Protein AF-A0A942P4Q5-F1 (afdb_monomer)

pLDDT: mean 82.47, std 17.46, range [32.41, 96.31]

Secondary structure (DSSP, 8-state):
-----HHHHB--TTS-S--BSS---TTHHHHHHHHHHTT---S---SHHHHHHHHHH-TTTS--S-BTTBSPPTTSS-TTGGGGS-HHHHHHHHHHHHTSTT-----------------PPP-TT---SHHHHHHHHHIIIIIHHHH-TTSS-SSSPP--HHHHGGGHHHHHHHHHHH--TTS---TTTTTSS-HHHH-

Radius of gyration: 21.14 Å; Cα contacts (8 Å, |Δi|>4): 237; chains: 1; bounding box: 48×44×49 Å

Sequence (199 aa):
MQKGGCTACHAIPGVAGAGTIGPDLSEIGAVLKTRIESGQYSGSAQSVETYLLESIQEPDAFIAPDCPTGPCGAGMMPASLAQAFSANELEAVIKYLAALPGGAAATSAVSGAGAPASAAPSGEGLLMGEEFEWARQTFFERCAGCHGTLRKGATGPGLTPDLTQPKGTVGLAAIIFNGTTRGMPDWGKQGVFTQEQTE

Foldseek 3Di:
DPQDCPQCQEADPPDDHDNQHAAHLLQLLQVVVVCVVVVNDQADDDHSLVVLVCCQQPVVSHFDQGHPVGTHDVCPRPNCSPVSDDPVRSSVVSVSSNPRHNNPDPDDDPPPPPDDDDDDDPDPDDDDPPLVVVVLVCCVVQPCVACNPCQPGDVDHRPDCVVPVVCDQVSQLCCCCCPDPSDGDNCVVVVVDPSVNSD

Nearest PDB structures (foldseek):
  1aof-assembly1_A  TM=9.060E-01  e=5.311E-06  Paracoccus pantotrophus
  1h9x-assembly1_A  TM=9.034E-01  e=1.728E-05  Paracoccus pantotrophus
  1hzu-assembly1_A-2  TM=9.006E-01  e=2.288E-05  Pseudomonas aeruginosa
  1e2r-assembly1_B  TM=9.180E-01  e=2.708E-05  Paracoccus denitrificans
  1n90-assembly1_B  TM=7.467E-01  e=3.586E-05  Pseudomonas aeruginosa

Mean predicted aligned error: 16.82 Å

Solvent-accessible surface area (backbone atoms only — not comparable to full-atom values): 11646 Å² total; per-residue (Å²): 131,87,77,74,63,57,26,68,28,21,33,45,82,100,51,88,57,78,16,73,60,36,42,67,42,48,43,45,23,32,47,54,61,56,29,55,78,68,66,69,57,71,59,86,58,90,47,50,54,49,38,48,47,41,50,40,53,41,27,69,61,49,65,53,63,62,14,83,91,37,59,48,61,83,68,72,59,50,54,64,54,48,73,73,40,54,72,69,54,46,51,50,51,35,54,54,45,34,62,26,56,58,20,87,70,90,76,68,82,82,76,75,85,74,80,78,92,75,77,79,77,91,61,95,83,70,71,70,61,71,65,34,53,51,52,52,50,49,37,60,78,72,41,23,84,33,19,26,87,85,23,71,29,68,84,38,68,48,63,41,65,90,63,43,58,85,51,38,57,72,50,48,17,51,40,46,26,64,21,45,100,89,72,47,66,31,36,31,78,74,66,74,34,53,75,76,76,39,94

Structure (mmCIF, N/CA/C/O backbone):
data_AF-A0A942P4Q5-F1
#
_entry.id   AF-A0A942P4Q5-F1
#
loop_
_atom_site.group_PDB
_atom_site.id
_atom_site.type_symbol
_atom_site.label_atom_id
_atom_site.label_alt_id
_atom_site.label_comp_id
_atom_site.label_asym_id
_atom_site.label_entity_id
_atom_site.label_seq_id
_atom_site.pdbx_PDB_ins_code
_atom_site.Cartn_x
_atom_site.Cartn_y
_atom_site.Cartn_z
_atom_site.occupancy
_atom_site.B_iso_or_equiv
_atom_site.auth_seq_id
_atom_site.auth_comp_id
_atom_site.auth_asym_id
_atom_site.auth_atom_id
_atom_site.pdbx_PDB_model_num
ATOM 1 N N . MET A 1 1 ? 12.226 -13.106 8.751 1.00 35.28 1 MET A N 1
ATOM 2 C CA . MET A 1 1 ? 11.156 -12.684 9.684 1.00 35.28 1 MET A CA 1
ATOM 3 C C . MET A 1 1 ? 10.044 -12.099 8.827 1.00 35.28 1 MET A C 1
ATOM 5 O O . MET A 1 1 ? 10.302 -11.140 8.113 1.00 35.28 1 MET A O 1
ATOM 9 N N . GLN A 1 2 ? 8.890 -12.769 8.785 1.00 46.25 2 GLN A N 1
ATOM 10 C CA . GLN A 1 2 ? 7.761 -12.504 7.884 1.00 46.25 2 GLN A CA 1
ATOM 11 C C . GLN A 1 2 ? 7.041 -11.211 8.311 1.00 46.25 2 GLN A C 1
ATOM 13 O O . GLN A 1 2 ? 6.049 -11.250 9.031 1.00 46.25 2 GLN A O 1
ATOM 18 N N . LYS A 1 3 ? 7.594 -10.048 7.960 1.00 42.97 3 LYS A N 1
ATOM 19 C CA . LYS A 1 3 ? 6.973 -8.754 8.258 1.00 42.97 3 LYS A CA 1
ATOM 20 C C . LYS A 1 3 ? 5.815 -8.526 7.284 1.00 42.97 3 LYS A C 1
ATOM 22 O O . LYS A 1 3 ? 6.054 -8.311 6.102 1.00 42.97 3 LYS A O 1
ATOM 27 N N . GLY A 1 4 ? 4.584 -8.616 7.789 1.00 61.03 4 GLY A N 1
ATOM 28 C CA . GLY A 1 4 ? 3.354 -8.347 7.035 1.00 61.03 4 GLY A CA 1
ATOM 29 C C . GLY A 1 4 ? 2.481 -9.581 6.809 1.00 61.03 4 GLY A C 1
ATOM 30 O O . GLY A 1 4 ? 2.272 -9.993 5.676 1.00 61.03 4 GLY A O 1
ATOM 31 N N . GLY A 1 5 ? 1.954 -10.169 7.888 1.00 78.75 5 GLY A N 1
ATOM 32 C CA . GLY A 1 5 ? 0.960 -11.251 7.832 1.00 78.75 5 GLY A CA 1
ATOM 33 C C . GLY A 1 5 ? -0.470 -10.776 7.555 1.00 78.75 5 GLY A C 1
ATOM 34 O O . GLY A 1 5 ? -1.403 -11.550 7.730 1.00 78.75 5 GLY A O 1
ATOM 35 N N . CYS A 1 6 ? -0.662 -9.515 7.152 1.00 87.12 6 CYS A N 1
ATOM 36 C CA . CYS A 1 6 ? -1.985 -8.913 6.983 1.00 87.12 6 CYS A CA 1
ATOM 37 C C . CYS A 1 6 ? -2.846 -9.730 6.014 1.00 87.12 6 CYS A C 1
ATOM 39 O O . CYS A 1 6 ? -4.010 -9.977 6.302 1.00 87.12 6 CYS A O 1
ATOM 41 N N . THR A 1 7 ? -2.255 -10.238 4.927 1.00 87.81 7 THR A N 1
ATOM 42 C CA . THR A 1 7 ? -2.970 -11.015 3.903 1.00 87.81 7 THR A CA 1
ATOM 43 C C . THR A 1 7 ? -3.308 -12.451 4.306 1.00 87.81 7 THR A C 1
ATOM 45 O O . THR A 1 7 ? -4.070 -13.130 3.613 1.00 87.81 7 THR A O 1
ATOM 48 N N . ALA A 1 8 ? -2.786 -12.927 5.442 1.00 87.88 8 ALA A N 1
ATOM 49 C CA . ALA A 1 8 ? -3.242 -14.182 6.031 1.00 87.88 8 ALA A CA 1
ATOM 50 C C . ALA A 1 8 ? -4.686 -14.055 6.537 1.00 87.88 8 ALA A C 1
ATOM 52 O O . ALA A 1 8 ? -5.441 -15.023 6.469 1.00 87.88 8 ALA A O 1
ATOM 53 N N . CYS A 1 9 ? -5.068 -12.858 6.996 1.00 91.50 9 CYS A N 1
ATOM 54 C CA . CYS A 1 9 ? -6.398 -12.598 7.532 1.00 91.50 9 CYS A CA 1
ATOM 55 C C . CYS A 1 9 ? -7.255 -11.723 6.616 1.00 91.50 9 CYS A C 1
ATOM 57 O O . CYS A 1 9 ? -8.422 -12.040 6.435 1.00 91.50 9 CYS A O 1
ATOM 59 N N . HIS A 1 10 ? -6.698 -10.671 6.021 1.00 92.81 10 HIS A N 1
ATOM 60 C CA . HIS A 1 10 ? -7.427 -9.654 5.262 1.00 92.81 10 HIS A CA 1
ATOM 61 C C . HIS A 1 10 ? -7.245 -9.790 3.753 1.00 92.81 10 HIS A C 1
ATOM 63 O O . HIS A 1 10 ? -6.137 -10.047 3.276 1.00 92.81 10 HIS A O 1
ATOM 69 N N . ALA A 1 11 ? -8.314 -9.558 2.997 1.00 89.81 11 ALA A N 1
ATOM 70 C CA . ALA A 1 11 ? -8.207 -9.329 1.564 1.00 89.81 11 ALA A CA 1
ATOM 71 C C . ALA A 1 11 ? -7.663 -7.911 1.320 1.00 89.81 11 ALA A C 1
ATOM 73 O O . ALA A 1 11 ? -8.153 -6.943 1.903 1.00 89.81 11 ALA A O 1
ATOM 74 N N . ILE A 1 12 ? -6.598 -7.806 0.519 1.00 88.56 12 ILE A N 1
ATOM 75 C CA . ILE A 1 12 ? -5.914 -6.542 0.214 1.00 88.56 12 ILE A CA 1
ATOM 76 C C . ILE A 1 12 ? -5.596 -6.514 -1.291 1.00 88.56 12 ILE A C 1
ATOM 78 O O . ILE A 1 12 ? -4.852 -7.381 -1.764 1.00 88.56 12 ILE A O 1
ATOM 82 N N . PRO A 1 13 ? -6.115 -5.541 -2.059 1.00 82.31 13 PRO A N 1
ATOM 83 C CA . PRO A 1 13 ? -5.876 -5.452 -3.496 1.00 82.31 13 PRO A CA 1
ATOM 84 C C . PRO A 1 13 ? -4.390 -5.362 -3.834 1.00 82.31 13 PRO A C 1
ATOM 86 O O . PRO A 1 13 ? -3.668 -4.551 -3.272 1.00 82.31 13 PRO A O 1
ATOM 89 N N . GLY A 1 14 ? -3.915 -6.169 -4.782 1.00 76.75 14 GLY A N 1
ATOM 90 C CA . GLY A 1 14 ? -2.514 -6.125 -5.221 1.00 76.75 14 GLY A CA 1
ATOM 91 C C . GLY A 1 14 ? -1.514 -6.816 -4.285 1.00 76.75 14 GLY A C 1
ATOM 92 O O . GLY A 1 14 ? -0.317 -6.786 -4.566 1.00 76.75 14 GLY A O 1
ATOM 93 N N . VAL A 1 15 ? -1.973 -7.484 -3.218 1.00 78.94 15 VAL A N 1
ATOM 94 C CA . VAL A 1 15 ? -1.119 -8.299 -2.341 1.00 78.94 15 VAL A CA 1
ATOM 95 C C . VAL A 1 15 ? -1.671 -9.721 -2.252 1.00 78.94 15 VAL A C 1
ATOM 97 O O . VAL A 1 15 ? -2.832 -9.937 -1.921 1.00 78.94 15 VAL A O 1
ATOM 100 N N . ALA A 1 16 ? -0.836 -10.719 -2.544 1.00 71.31 16 ALA A N 1
ATOM 101 C CA . ALA A 1 16 ? -1.258 -12.115 -2.513 1.00 71.31 16 ALA A CA 1
ATOM 102 C C . ALA A 1 16 ? -1.552 -12.600 -1.078 1.00 71.31 16 ALA A C 1
ATOM 104 O O . ALA A 1 16 ? -0.738 -12.436 -0.163 1.00 71.31 16 ALA A O 1
ATOM 105 N N . GLY A 1 17 ? -2.698 -13.255 -0.899 1.00 78.06 17 GLY A N 1
ATOM 106 C CA . GLY A 1 17 ? -3.079 -13.983 0.310 1.00 78.06 17 GLY A CA 1
ATOM 107 C C . GLY A 1 17 ? -4.552 -14.379 0.287 1.00 78.06 17 GLY A C 1
ATOM 108 O O . GLY A 1 17 ? -5.296 -13.957 -0.595 1.00 78.06 17 GLY A O 1
ATOM 109 N N . ALA A 1 18 ? -4.949 -15.247 1.219 1.00 75.56 18 ALA A N 1
ATOM 110 C CA . ALA A 1 18 ? -6.303 -15.793 1.254 1.00 75.56 18 ALA A CA 1
ATOM 111 C C . ALA A 1 18 ? -7.325 -14.767 1.757 1.00 75.56 18 ALA A C 1
ATOM 113 O O . ALA A 1 18 ? -8.424 -14.705 1.221 1.00 75.56 18 ALA A O 1
ATOM 114 N N . GLY A 1 19 ? -6.965 -13.963 2.764 1.00 81.12 19 GLY A N 1
ATOM 115 C CA . GLY A 1 19 ? -7.819 -12.881 3.245 1.00 81.12 19 GLY A CA 1
ATOM 116 C C . GLY A 1 19 ? -9.196 -13.300 3.773 1.00 81.12 19 GLY A C 1
ATOM 117 O O . GLY A 1 19 ? -10.152 -12.551 3.625 1.00 81.12 19 GLY A O 1
ATOM 118 N N . THR A 1 20 ? -9.322 -14.502 4.345 1.00 84.62 20 THR A N 1
ATOM 119 C CA . THR A 1 20 ? -10.621 -15.126 4.675 1.00 84.62 20 THR A CA 1
ATOM 120 C C . THR A 1 20 ? -11.014 -15.049 6.155 1.00 84.62 20 THR A C 1
ATOM 122 O O . THR A 1 20 ? -11.951 -15.733 6.559 1.00 84.62 20 THR A O 1
ATOM 125 N N . ILE A 1 21 ? -10.281 -14.305 6.990 1.00 89.88 21 ILE A N 1
ATOM 126 C CA . ILE A 1 21 ? -10.485 -14.291 8.454 1.00 89.88 21 ILE A CA 1
ATOM 127 C C . ILE A 1 21 ? -10.968 -12.920 8.934 1.00 89.88 21 ILE A C 1
ATOM 129 O O . ILE A 1 21 ? -11.922 -12.839 9.700 1.00 89.88 21 ILE A O 1
ATOM 133 N N . GLY A 1 22 ? -10.292 -11.860 8.498 1.00 90.38 22 GLY A N 1
ATOM 134 C CA . GLY A 1 22 ? -10.587 -10.473 8.836 1.00 90.38 22 GLY A CA 1
ATOM 135 C C . GLY A 1 22 ? -11.525 -9.807 7.825 1.00 90.38 22 GLY A C 1
ATOM 136 O O . GLY A 1 22 ? -11.845 -10.406 6.797 1.00 90.38 22 GLY A O 1
ATOM 137 N N . PRO A 1 23 ? -11.947 -8.558 8.091 1.00 92.06 23 PRO A N 1
ATOM 138 C CA . PRO A 1 23 ? -12.719 -7.770 7.141 1.00 92.06 23 PRO A CA 1
ATOM 139 C C . PRO A 1 23 ? -11.911 -7.515 5.865 1.00 92.06 23 PRO A C 1
ATOM 141 O O . PRO A 1 23 ? -10.675 -7.436 5.896 1.00 92.06 23 PRO A O 1
ATOM 144 N N . ASP A 1 24 ? -12.623 -7.350 4.756 1.00 91.31 24 ASP A N 1
ATOM 145 C CA . ASP A 1 24 ? -12.038 -6.936 3.485 1.00 91.31 24 ASP A CA 1
ATOM 146 C C . ASP A 1 24 ? -11.538 -5.487 3.587 1.00 91.31 24 ASP A C 1
ATOM 148 O O . ASP A 1 24 ? -12.279 -4.585 3.983 1.00 91.31 24 ASP A O 1
ATOM 152 N N . LEU A 1 25 ? -10.265 -5.261 3.253 1.00 91.81 25 LEU A N 1
ATOM 153 C CA . LEU A 1 25 ? -9.649 -3.937 3.312 1.00 91.81 25 LEU A CA 1
ATOM 154 C C . LEU A 1 25 ? -9.652 -3.220 1.960 1.00 91.81 25 LEU A C 1
ATOM 156 O O . LEU A 1 25 ? -9.157 -2.098 1.880 1.00 91.81 25 LEU A O 1
ATOM 160 N N . SER A 1 26 ? -10.207 -3.830 0.912 1.00 88.12 26 SER A N 1
ATOM 161 C CA . SER A 1 26 ? -10.198 -3.279 -0.447 1.00 88.12 26 SER A CA 1
ATOM 162 C C . SER A 1 26 ? -10.803 -1.885 -0.534 1.00 88.12 26 SER A C 1
ATOM 164 O O . SER A 1 26 ? -10.291 -1.060 -1.281 1.00 88.12 26 SER A O 1
ATOM 166 N N . GLU A 1 27 ? -11.822 -1.609 0.283 1.00 88.31 27 GLU A N 1
ATOM 167 C CA . GLU A 1 27 ? -12.517 -0.319 0.323 1.00 88.31 27 GLU A CA 1
ATOM 168 C C . GLU A 1 27 ? -12.283 0.454 1.634 1.00 88.31 27 GLU A C 1
ATOM 170 O O . GLU A 1 27 ? -13.027 1.379 1.973 1.00 88.31 27 GLU A O 1
ATOM 175 N N . ILE A 1 28 ? -11.262 0.078 2.419 1.00 88.94 28 ILE A N 1
ATOM 176 C CA . ILE A 1 28 ? -11.073 0.585 3.791 1.00 88.94 28 ILE A CA 1
ATOM 177 C C . ILE A 1 28 ? -10.924 2.112 3.852 1.00 88.94 28 ILE A C 1
ATOM 179 O O . ILE A 1 28 ? -11.271 2.728 4.862 1.00 88.94 28 ILE A O 1
ATOM 183 N N . GLY A 1 29 ? -10.491 2.731 2.750 1.00 81.88 29 GLY A N 1
ATOM 184 C CA . GLY A 1 29 ? -10.412 4.178 2.602 1.00 81.88 29 GLY A CA 1
ATOM 185 C C . GLY A 1 29 ? -11.767 4.901 2.667 1.00 81.88 29 GLY A C 1
ATOM 186 O O . GLY A 1 29 ? -11.819 6.042 3.118 1.00 81.88 29 GLY A O 1
ATOM 187 N N . ALA A 1 30 ? -12.875 4.253 2.285 1.00 83.81 30 ALA A N 1
ATOM 188 C CA . ALA A 1 30 ? -14.235 4.811 2.408 1.00 83.81 30 ALA A CA 1
ATOM 189 C C . ALA A 1 30 ? -14.913 4.425 3.723 1.00 83.81 30 ALA A C 1
ATOM 191 O O . ALA A 1 30 ? -15.804 5.127 4.207 1.00 83.81 30 ALA A O 1
ATOM 192 N N . VAL A 1 31 ? -14.521 3.280 4.279 1.00 88.75 31 VAL A N 1
ATOM 193 C CA . VAL A 1 31 ? -15.270 2.575 5.319 1.00 88.75 31 VAL A CA 1
ATOM 194 C C . VAL A 1 31 ? -15.472 3.424 6.573 1.00 88.75 31 VAL A C 1
ATOM 196 O O . VAL A 1 31 ? -16.575 3.432 7.121 1.00 88.75 31 VAL A O 1
ATOM 199 N N . LEU A 1 32 ? -14.460 4.184 7.010 1.00 88.56 32 LEU A N 1
ATOM 200 C CA . LEU A 1 32 ? -14.601 5.043 8.191 1.00 88.56 32 LEU A CA 1
ATOM 201 C C . LEU A 1 32 ? -15.753 6.041 8.034 1.00 88.56 32 LEU A C 1
ATOM 203 O O . LEU A 1 32 ? -16.552 6.199 8.955 1.00 88.56 32 LEU A O 1
ATOM 207 N N . LYS A 1 33 ? -15.856 6.693 6.870 1.00 86.44 33 LYS A N 1
ATOM 208 C CA . LYS A 1 33 ? -16.888 7.701 6.611 1.00 86.44 33 LYS A CA 1
ATOM 209 C C . LYS A 1 33 ? -18.277 7.100 6.810 1.00 86.44 33 LYS A C 1
ATOM 211 O O . LYS A 1 33 ? -19.074 7.640 7.570 1.00 86.44 33 LYS A O 1
ATOM 216 N N . THR A 1 34 ? -18.524 5.935 6.215 1.00 88.12 34 THR A N 1
ATOM 217 C CA . THR A 1 34 ? -19.794 5.217 6.363 1.00 88.12 34 THR A CA 1
ATOM 218 C C . THR A 1 34 ? -20.062 4.806 7.813 1.00 88.12 34 THR A C 1
ATOM 220 O O . THR A 1 34 ? -21.199 4.898 8.278 1.00 88.12 34 THR A O 1
ATOM 223 N N . ARG A 1 35 ? -19.038 4.384 8.569 1.00 89.38 35 ARG A N 1
ATOM 224 C CA . ARG A 1 35 ? -19.189 3.985 9.982 1.00 89.38 35 ARG A CA 1
ATOM 225 C C . ARG A 1 35 ? -19.494 5.171 10.902 1.00 89.38 35 ARG A C 1
ATOM 227 O O . ARG A 1 35 ? -20.305 5.027 11.814 1.00 89.38 35 ARG A O 1
ATOM 234 N N . ILE A 1 36 ? -18.896 6.336 10.646 1.00 87.06 36 ILE A N 1
ATOM 235 C CA . ILE A 1 36 ? -19.206 7.579 11.368 1.00 87.06 36 ILE A CA 1
ATOM 236 C C . ILE A 1 36 ? -20.623 8.052 11.023 1.00 87.06 36 ILE A C 1
ATOM 238 O O . ILE A 1 36 ? -21.414 8.312 11.925 1.00 87.06 36 ILE A O 1
ATOM 242 N N . GLU A 1 37 ? -20.975 8.118 9.734 1.00 88.38 37 GLU A N 1
ATOM 243 C CA . GLU A 1 37 ? -22.295 8.581 9.272 1.00 88.38 37 GLU A CA 1
ATOM 244 C C . GLU A 1 37 ? -23.443 7.689 9.769 1.00 88.38 37 GLU A C 1
ATOM 246 O O . GLU A 1 37 ? -24.529 8.181 10.069 1.00 88.38 37 GLU A O 1
ATOM 251 N N . SER A 1 38 ? -23.200 6.383 9.899 1.00 87.62 38 SER A N 1
ATOM 252 C CA . SER A 1 38 ? -24.169 5.423 10.442 1.00 87.62 38 SER A CA 1
ATOM 253 C C . SER A 1 38 ? -24.197 5.354 11.974 1.00 87.62 38 SER A C 1
ATOM 255 O O . SER A 1 38 ? -25.035 4.641 12.527 1.00 87.62 38 SER A O 1
ATOM 257 N N . GLY A 1 39 ? -23.299 6.062 12.670 1.00 87.94 39 GLY A N 1
ATOM 258 C CA . GLY A 1 39 ? -23.171 6.014 14.130 1.00 87.94 39 GLY A CA 1
ATOM 259 C C . GLY A 1 39 ? -22.670 4.673 14.679 1.00 87.94 39 GLY A C 1
ATOM 260 O O . GLY A 1 39 ? -22.816 4.410 15.869 1.00 87.94 39 GLY A O 1
ATOM 261 N N . GLN A 1 40 ? -22.109 3.811 13.827 1.00 86.81 40 GLN A N 1
ATOM 262 C CA . GLN A 1 40 ? -21.596 2.494 14.217 1.00 86.81 40 GLN A CA 1
ATOM 263 C C . GLN A 1 40 ? -20.177 2.558 14.784 1.00 86.81 40 GLN A C 1
ATOM 265 O O . GLN A 1 40 ? -19.770 1.645 15.496 1.00 86.81 40 GLN A O 1
ATOM 270 N N . TYR A 1 41 ? -19.417 3.607 14.464 1.00 91.06 41 TYR A N 1
ATOM 271 C CA . TYR A 1 41 ? -18.051 3.763 14.947 1.00 91.06 41 TYR A CA 1
ATOM 272 C C . TYR A 1 41 ? -18.020 4.220 16.412 1.00 91.06 41 TYR A C 1
ATOM 274 O O . TYR A 1 41 ? -18.494 5.308 16.735 1.00 91.06 41 TYR A O 1
ATOM 282 N N . SER A 1 42 ? -17.444 3.394 17.289 1.00 89.62 42 SER A N 1
ATOM 283 C CA . SER A 1 42 ? -17.288 3.683 18.724 1.00 89.62 42 SER A CA 1
ATOM 284 C C . SER A 1 42 ? -15.873 4.109 19.129 1.00 89.62 42 SER A C 1
ATOM 286 O O . SER A 1 42 ? -15.631 4.319 20.316 1.00 89.62 42 SER A O 1
ATOM 288 N N . GLY A 1 43 ? -14.943 4.181 18.174 1.00 88.69 43 GLY A N 1
ATOM 289 C CA . GLY A 1 43 ? -13.565 4.603 18.414 1.00 88.69 43 GLY A CA 1
ATOM 290 C C . GLY A 1 43 ? -13.397 6.124 18.415 1.00 88.69 43 GLY A C 1
ATOM 291 O O . GLY A 1 43 ? -14.369 6.884 18.426 1.00 88.69 43 GLY A O 1
ATOM 292 N N . SER A 1 44 ? -12.145 6.579 18.411 1.00 88.56 44 SER A N 1
ATOM 293 C CA . SER A 1 44 ? -11.784 7.993 18.578 1.00 88.56 44 SER A CA 1
ATOM 294 C C . SER A 1 44 ? -11.288 8.685 17.303 1.00 88.56 44 SER A C 1
ATOM 296 O O . SER A 1 44 ? -11.128 9.909 17.283 1.00 88.56 44 SER A O 1
ATOM 298 N N . ALA A 1 45 ? -11.054 7.931 16.230 1.00 89.19 45 ALA A N 1
ATOM 299 C CA . ALA A 1 45 ? -10.503 8.452 14.990 1.00 89.19 45 ALA A CA 1
ATOM 300 C C . ALA A 1 45 ? -11.459 9.386 14.240 1.00 89.19 45 ALA A C 1
ATOM 302 O O . ALA A 1 45 ? -12.675 9.210 14.200 1.00 89.19 45 ALA A O 1
ATOM 303 N N . GLN A 1 46 ? -10.870 10.374 13.571 1.00 86.12 46 GLN A N 1
ATOM 304 C CA . GLN A 1 46 ? -11.597 11.373 12.780 1.00 86.12 46 GLN A CA 1
ATOM 305 C C . GLN A 1 46 ? -11.156 11.389 11.311 1.00 86.12 46 GLN A C 1
ATOM 307 O O . GLN A 1 46 ? -11.729 12.110 10.498 1.00 86.12 46 GLN A O 1
ATOM 312 N N . SER A 1 47 ? -10.139 10.596 10.964 1.00 89.12 47 SER A N 1
ATOM 313 C CA . SER A 1 47 ? -9.619 10.429 9.608 1.00 89.12 47 SER A CA 1
ATOM 314 C C . SER A 1 47 ? -9.324 8.960 9.323 1.00 89.12 47 SER A C 1
ATOM 316 O O . SER A 1 47 ? -9.134 8.167 10.245 1.00 89.12 47 SER A O 1
ATOM 318 N N . VAL A 1 48 ? -9.244 8.598 8.044 1.00 90.06 48 VAL A N 1
ATOM 319 C CA . VAL A 1 48 ? -8.950 7.225 7.605 1.00 90.06 48 VAL A CA 1
ATOM 320 C C . VAL A 1 48 ? -7.614 6.744 8.174 1.00 90.06 48 VAL A C 1
ATOM 322 O O . VAL A 1 48 ? -7.515 5.631 8.677 1.00 90.06 48 VAL A O 1
ATOM 325 N N . GLU A 1 49 ? -6.592 7.594 8.166 1.00 90.56 49 GLU A N 1
ATOM 326 C CA . GLU A 1 49 ? -5.255 7.268 8.662 1.00 90.56 49 GLU A CA 1
ATOM 327 C C . GLU A 1 49 ? -5.246 7.051 10.174 1.00 90.56 49 GLU A C 1
ATOM 329 O O . GLU A 1 49 ? -4.629 6.102 10.652 1.00 90.56 49 GLU A O 1
ATOM 334 N N . THR A 1 50 ? -5.946 7.904 10.929 1.00 91.69 50 THR A N 1
ATOM 335 C CA . THR A 1 50 ? -6.059 7.751 12.389 1.00 91.69 50 THR A CA 1
ATOM 336 C C . THR A 1 50 ? -6.894 6.532 12.763 1.00 91.69 50 THR A C 1
ATOM 338 O O . THR A 1 50 ? -6.577 5.854 13.734 1.00 91.69 50 THR A O 1
ATOM 341 N N . TYR A 1 51 ? -7.887 6.185 11.946 1.00 93.62 51 TYR A N 1
ATOM 342 C CA . TYR A 1 51 ? -8.695 4.983 12.111 1.00 93.62 51 TYR A CA 1
ATOM 343 C C . TYR A 1 51 ? -7.902 3.706 11.837 1.00 93.62 51 TYR A C 1
ATOM 345 O O . TYR A 1 51 ? -7.973 2.756 12.613 1.00 93.62 51 TYR A O 1
ATOM 353 N N . LEU A 1 52 ? -7.108 3.684 10.765 1.00 93.94 52 LEU A N 1
ATOM 354 C CA . LEU A 1 52 ? -6.205 2.574 10.458 1.00 93.94 52 LEU A CA 1
ATOM 355 C C . LEU A 1 52 ? -5.135 2.418 11.544 1.00 93.94 52 LEU A C 1
ATOM 357 O O . LEU A 1 52 ? -4.818 1.300 11.942 1.00 93.94 52 LEU A O 1
ATOM 361 N N . LEU A 1 53 ? -4.605 3.534 12.050 1.00 93.50 53 LEU A N 1
ATOM 362 C CA . LEU A 1 53 ? -3.647 3.539 13.148 1.00 93.50 53 LEU A CA 1
ATOM 363 C C . LEU A 1 53 ? -4.258 2.976 14.442 1.00 93.50 53 LEU A C 1
ATOM 365 O O . LEU A 1 53 ? -3.634 2.120 15.068 1.00 93.50 53 LEU A O 1
ATOM 369 N N . GLU A 1 54 ? -5.463 3.421 14.816 1.00 93.19 54 GLU A N 1
ATOM 370 C CA . GLU A 1 54 ? -6.213 2.907 15.973 1.00 93.19 54 GLU A CA 1
ATOM 371 C C . GLU A 1 54 ? -6.516 1.417 15.793 1.00 93.19 54 GLU A C 1
ATOM 373 O O . GLU A 1 54 ? -6.213 0.624 16.672 1.00 93.19 54 GLU A O 1
ATOM 378 N N . SER A 1 55 ? -6.976 1.003 14.610 1.00 93.75 55 SER A N 1
ATOM 379 C CA . SER A 1 55 ? -7.269 -0.405 14.310 1.00 93.75 55 SER A CA 1
ATOM 380 C C . SER A 1 55 ? -6.034 -1.309 14.425 1.00 93.75 55 SER A C 1
ATOM 382 O O . SER A 1 55 ? -6.168 -2.490 14.719 1.00 93.75 55 SER A O 1
ATOM 384 N N . ILE A 1 56 ? -4.822 -0.786 14.193 1.00 92.94 56 ILE A N 1
ATOM 385 C CA . ILE A 1 56 ? -3.578 -1.568 14.283 1.00 92.94 56 ILE A CA 1
ATOM 386 C C . ILE A 1 56 ? -2.982 -1.570 15.696 1.00 92.94 56 ILE A C 1
ATOM 388 O O . ILE A 1 56 ? -2.429 -2.588 16.119 1.00 92.94 56 ILE A O 1
ATOM 392 N N . GLN A 1 57 ? -3.057 -0.450 16.417 1.00 92.69 57 GLN A N 1
ATOM 393 C CA . GLN A 1 57 ? -2.498 -0.328 17.770 1.00 92.69 57 GLN A CA 1
ATOM 394 C C . GLN A 1 57 ? -3.465 -0.807 18.857 1.00 92.69 57 GLN A C 1
ATOM 396 O O . GLN A 1 57 ? -3.042 -1.417 19.837 1.00 92.69 57 GLN A O 1
ATOM 401 N N . GLU A 1 58 ? -4.754 -0.557 18.661 1.00 92.56 58 GLU A N 1
ATOM 402 C CA . GLU A 1 58 ? -5.842 -0.801 19.604 1.00 92.56 58 GLU A CA 1
ATOM 403 C C . GLU A 1 58 ? -7.021 -1.498 18.888 1.00 92.56 58 GLU A C 1
ATOM 405 O O . GLU A 1 58 ? -8.132 -0.971 18.850 1.00 92.56 58 GLU A O 1
ATOM 410 N N . PRO A 1 59 ? -6.815 -2.701 18.314 1.00 92.25 59 PRO A N 1
ATOM 411 C CA . PRO A 1 59 ? -7.815 -3.381 17.480 1.00 92.25 59 PRO A CA 1
ATOM 412 C C . PRO A 1 59 ? -9.149 -3.658 18.186 1.00 92.25 59 PRO A C 1
ATOM 414 O O . PRO A 1 59 ? -10.186 -3.748 17.534 1.00 92.25 59 PRO A O 1
ATOM 417 N N . ASP A 1 60 ? -9.136 -3.777 19.516 1.00 91.38 60 ASP A N 1
ATOM 418 C CA . ASP A 1 60 ? -10.340 -4.018 20.313 1.00 91.38 60 ASP A CA 1
ATOM 419 C C . ASP A 1 60 ? -11.083 -2.723 20.706 1.00 91.38 60 ASP A C 1
ATOM 421 O O . ASP A 1 60 ? -12.188 -2.801 21.245 1.00 91.38 60 ASP A O 1
ATOM 425 N N . ALA A 1 61 ? -10.526 -1.532 20.424 1.00 90.56 61 ALA A N 1
ATOM 426 C CA . ALA A 1 61 ? -11.205 -0.249 20.655 1.00 90.56 61 ALA A CA 1
ATOM 427 C C . ALA A 1 61 ? -12.462 -0.109 19.784 1.00 90.56 61 ALA A C 1
ATOM 429 O O . ALA A 1 61 ? -13.463 0.489 20.191 1.00 90.56 61 ALA A O 1
ATOM 430 N N . PHE A 1 62 ? -12.431 -0.715 18.598 1.00 92.69 62 PHE A N 1
ATOM 431 C CA . PHE A 1 62 ? -13.587 -0.846 17.738 1.00 92.69 62 PHE A CA 1
ATOM 432 C C . PHE A 1 62 ? -13.529 -2.148 16.938 1.00 92.69 62 PHE A C 1
ATOM 434 O O . PHE A 1 62 ? -12.757 -2.303 15.993 1.00 92.69 62 PHE A O 1
ATOM 441 N N . ILE A 1 63 ? -14.406 -3.080 17.302 1.00 92.94 63 ILE A N 1
ATOM 442 C CA . ILE A 1 63 ? -14.521 -4.373 16.635 1.00 92.94 63 ILE A CA 1
ATOM 443 C C . ILE A 1 63 ? -15.269 -4.205 15.312 1.00 92.94 63 ILE A C 1
ATOM 445 O O . ILE A 1 63 ? -16.452 -3.861 15.288 1.00 92.94 63 ILE A O 1
ATOM 449 N N . ALA A 1 64 ? -14.580 -4.488 14.207 1.00 91.19 64 ALA A N 1
ATOM 450 C CA . ALA A 1 64 ? -15.164 -4.417 12.875 1.00 91.19 64 ALA A CA 1
ATOM 451 C C . ALA A 1 64 ? -16.366 -5.390 12.742 1.00 91.19 64 ALA A C 1
ATOM 453 O O . ALA A 1 64 ? -16.237 -6.574 13.063 1.00 91.19 64 ALA A O 1
ATOM 454 N N . PRO A 1 65 ? -17.547 -4.923 12.297 1.00 89.88 65 PRO A N 1
ATOM 455 C CA . PRO A 1 65 ? -18.762 -5.744 12.232 1.00 89.88 65 PRO A CA 1
ATOM 456 C C . PRO A 1 65 ? -18.824 -6.687 11.013 1.00 89.88 65 PRO A C 1
ATOM 458 O O . PRO A 1 65 ? -19.739 -7.500 10.909 1.00 89.88 65 PRO A O 1
ATOM 461 N N . ASP A 1 66 ? -17.879 -6.556 10.089 1.00 89.50 66 ASP A N 1
ATOM 4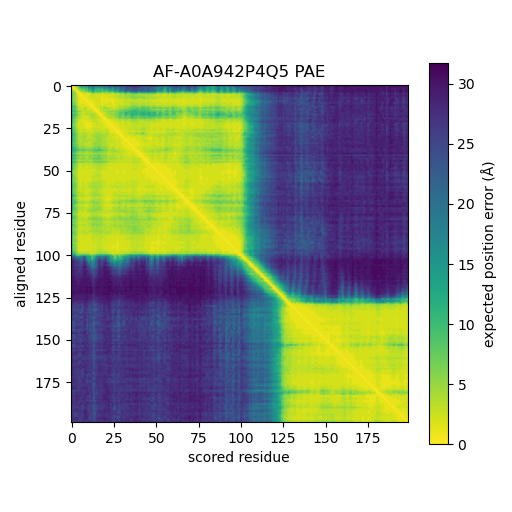62 C CA . ASP A 1 66 ? -17.901 -7.033 8.705 1.00 89.50 66 ASP A CA 1
ATOM 463 C C . ASP A 1 66 ? -16.805 -8.074 8.402 1.00 89.50 66 ASP A C 1
ATOM 465 O O . ASP A 1 66 ? -16.262 -8.130 7.299 1.00 89.50 66 ASP A O 1
ATOM 469 N N . CYS A 1 67 ? -16.493 -8.937 9.373 1.00 91.12 67 CYS A N 1
ATOM 470 C CA . CYS A 1 67 ? -15.737 -10.163 9.113 1.00 91.12 67 CYS A CA 1
ATOM 471 C C . CYS A 1 67 ? -16.613 -11.199 8.352 1.00 91.12 67 CYS A C 1
ATOM 473 O O . CYS A 1 67 ? -17.847 -11.148 8.414 1.00 91.12 67 CYS A O 1
ATOM 475 N N . PRO A 1 68 ? -16.019 -12.205 7.670 1.00 88.44 68 PRO A N 1
ATOM 476 C CA . PRO A 1 68 ? -16.761 -13.169 6.841 1.00 88.44 68 PRO A CA 1
ATOM 477 C C . PRO A 1 68 ? -17.862 -13.958 7.565 1.00 88.44 68 PRO A C 1
ATOM 479 O O . PRO A 1 68 ? -18.816 -14.413 6.938 1.00 88.44 68 PRO A O 1
ATOM 482 N N . THR A 1 69 ? -17.742 -14.129 8.883 1.00 87.44 69 THR A N 1
ATOM 483 C CA . THR A 1 69 ? -18.710 -14.856 9.719 1.00 87.44 69 THR A CA 1
ATOM 484 C C . THR A 1 69 ? -19.521 -13.944 10.650 1.00 87.44 69 THR A C 1
ATOM 486 O O . THR A 1 69 ? -20.103 -14.437 11.615 1.00 87.44 69 THR A O 1
ATOM 489 N N . GLY A 1 70 ? -19.561 -12.630 10.392 1.00 88.94 70 GLY A N 1
ATOM 490 C CA . GLY A 1 70 ? -20.210 -11.621 11.242 1.00 88.94 70 GLY A CA 1
ATOM 491 C C . GLY A 1 70 ? -19.197 -10.660 11.878 1.00 88.94 70 GLY A C 1
ATOM 492 O O . GLY A 1 70 ? -18.131 -10.457 11.305 1.00 88.94 70 GLY A O 1
ATOM 493 N N . PRO A 1 71 ? -19.481 -10.071 13.053 1.00 90.00 71 PRO A N 1
ATOM 494 C CA . PRO A 1 71 ? -18.509 -9.234 13.748 1.00 90.00 71 PRO A CA 1
ATOM 495 C C . PRO A 1 71 ? -17.215 -9.988 14.047 1.00 90.00 71 PRO A C 1
ATOM 497 O O . PRO A 1 71 ? -17.234 -11.176 14.380 1.00 90.00 71 PRO A O 1
ATOM 500 N N . CYS A 1 72 ? -16.088 -9.295 13.937 1.00 92.00 72 CYS A N 1
ATOM 501 C CA . CYS A 1 72 ? -14.787 -9.870 14.237 1.00 92.00 72 CYS A CA 1
ATOM 502 C C . CYS A 1 72 ? -14.676 -10.259 15.720 1.00 92.00 72 CYS A C 1
ATOM 504 O O .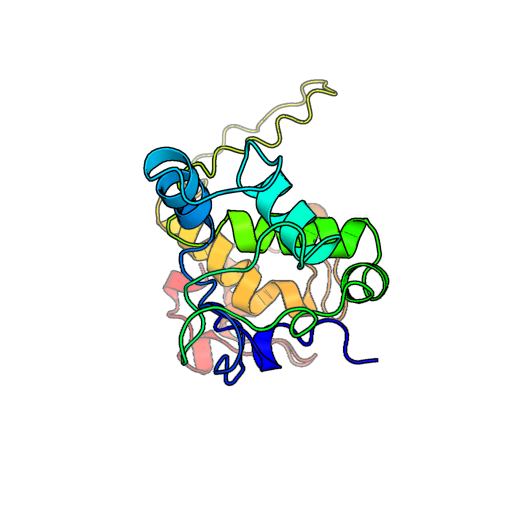 CYS A 1 72 ? -15.358 -9.715 16.588 1.0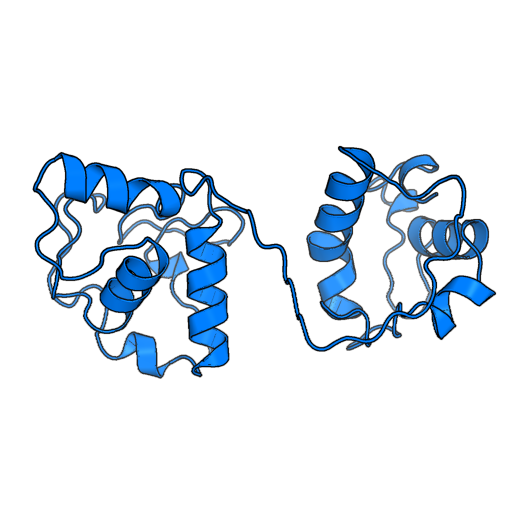0 92.00 72 CYS A O 1
ATOM 506 N N . GLY A 1 73 ? -13.815 -11.230 16.027 1.00 90.00 73 GLY A N 1
ATOM 507 C CA . GLY A 1 73 ? -13.562 -11.630 17.412 1.00 90.00 73 GLY A CA 1
ATOM 508 C C . GLY A 1 73 ? -12.593 -10.674 18.107 1.00 90.00 73 GLY A C 1
ATOM 509 O O . GLY A 1 73 ? -11.583 -10.297 17.514 1.00 90.00 73 GLY A O 1
ATOM 510 N N . ALA A 1 74 ? -12.852 -10.341 19.373 1.00 90.00 74 ALA A N 1
ATOM 511 C CA . ALA A 1 74 ? -11.878 -9.626 20.199 1.00 90.00 74 ALA A CA 1
ATOM 512 C C . ALA A 1 74 ? -10.547 -10.399 20.255 1.00 90.00 74 ALA A C 1
ATOM 514 O O . ALA A 1 74 ? -10.536 -11.627 20.400 1.00 90.00 74 ALA A O 1
ATOM 515 N N . GLY A 1 75 ? -9.429 -9.692 20.093 1.00 88.19 75 GLY A N 1
ATOM 516 C CA . GLY A 1 75 ? -8.084 -10.271 20.042 1.00 88.19 75 GLY A CA 1
ATOM 517 C C . GLY A 1 75 ? -7.751 -11.070 18.773 1.00 88.19 75 GLY A C 1
ATOM 518 O O . GLY A 1 75 ? -6.647 -11.607 18.676 1.00 88.19 75 GLY A O 1
ATOM 519 N N . MET A 1 76 ? -8.656 -11.151 17.787 1.00 89.00 76 MET A N 1
ATOM 520 C CA . MET A 1 76 ? -8.372 -11.784 16.489 1.00 89.00 76 MET A CA 1
ATOM 521 C C . MET A 1 76 ? -7.267 -11.036 15.736 1.00 89.00 76 MET A C 1
ATOM 523 O O . MET A 1 76 ? -6.408 -11.657 15.110 1.00 89.00 76 MET A O 1
ATOM 527 N N . MET A 1 77 ? -7.270 -9.707 15.837 1.00 92.12 77 MET A N 1
ATOM 528 C CA . MET A 1 77 ? -6.150 -8.863 15.451 1.00 92.12 77 MET A CA 1
ATOM 529 C C . 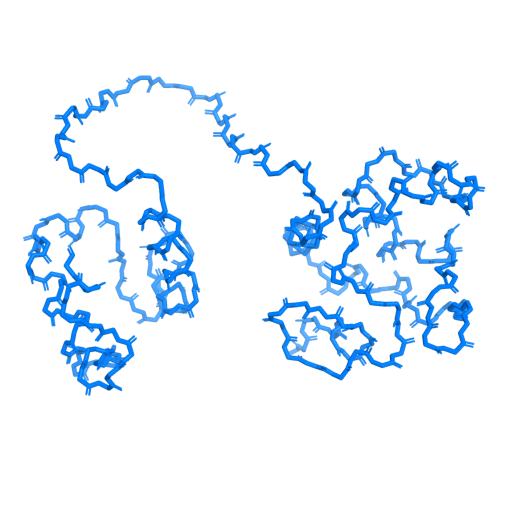MET A 1 77 ? -5.301 -8.604 16.706 1.00 92.12 77 MET A C 1
ATOM 531 O O . MET A 1 77 ? -5.788 -7.980 17.646 1.00 92.12 77 MET A O 1
ATOM 535 N N . PRO A 1 78 ? -4.054 -9.106 16.786 1.00 88.50 78 PRO A N 1
ATOM 536 C CA . PRO A 1 78 ? -3.263 -8.969 18.004 1.00 88.50 78 PRO A CA 1
ATOM 537 C C . PRO A 1 78 ? -2.855 -7.514 18.253 1.00 88.50 78 PRO A C 1
ATOM 539 O O . PRO A 1 78 ? -2.251 -6.895 17.383 1.00 88.50 78 PRO A O 1
ATOM 542 N N . ALA A 1 79 ? -3.053 -6.996 19.468 1.00 86.44 79 ALA A N 1
ATOM 543 C CA . ALA A 1 79 ? -2.586 -5.653 19.851 1.00 86.44 79 ALA A CA 1
ATOM 544 C C . ALA A 1 79 ? -1.049 -5.491 19.772 1.00 86.44 79 ALA A C 1
ATOM 546 O O . ALA A 1 79 ? -0.517 -4.388 19.672 1.00 86.44 79 ALA A O 1
ATOM 547 N N . SER A 1 80 ? -0.299 -6.599 19.779 1.00 86.69 80 SER A N 1
ATOM 548 C CA . SER A 1 80 ? 1.151 -6.592 19.554 1.00 86.69 80 SER A CA 1
ATOM 549 C C . SER A 1 80 ? 1.546 -6.440 18.083 1.00 86.69 80 SER A C 1
ATOM 551 O O . SER A 1 80 ? 2.731 -6.275 17.793 1.00 86.69 80 SER A O 1
ATOM 553 N N . LEU A 1 81 ? 0.595 -6.466 17.143 1.00 86.94 81 LEU A N 1
ATOM 554 C CA . LEU A 1 81 ? 0.878 -6.393 15.710 1.00 86.94 81 LEU A CA 1
ATOM 555 C C . LEU A 1 81 ? 1.607 -5.099 15.335 1.00 86.94 81 LEU A C 1
ATOM 557 O O . LEU A 1 81 ? 2.561 -5.154 14.562 1.00 86.94 81 LEU A O 1
ATOM 561 N N . ALA A 1 82 ? 1.229 -3.962 15.926 1.00 85.69 82 ALA A N 1
ATOM 562 C CA . ALA A 1 82 ? 1.918 -2.689 15.712 1.00 85.69 82 ALA A CA 1
ATOM 563 C C . ALA A 1 82 ? 3.422 -2.766 16.040 1.00 85.69 82 ALA A C 1
ATOM 565 O O . ALA A 1 82 ? 4.236 -2.135 15.373 1.00 85.69 82 ALA A O 1
ATOM 566 N N . GLN A 1 83 ? 3.807 -3.598 17.014 1.00 86.81 83 GLN A N 1
ATOM 567 C CA . GLN A 1 83 ? 5.194 -3.773 17.463 1.00 86.81 83 GLN A CA 1
ATOM 568 C C . GLN A 1 83 ? 6.032 -4.596 16.472 1.00 86.81 83 GLN A C 1
ATOM 570 O O . GLN A 1 83 ? 7.261 -4.595 16.545 1.00 86.81 83 GLN A O 1
ATOM 575 N N . ALA A 1 84 ? 5.388 -5.298 15.533 1.00 86.94 84 ALA A N 1
ATOM 576 C CA . ALA A 1 84 ? 6.075 -6.017 14.462 1.00 86.94 84 ALA A CA 1
ATOM 577 C C . ALA A 1 84 ? 6.632 -5.076 13.375 1.00 86.94 84 ALA A C 1
ATOM 579 O O . ALA A 1 84 ? 7.446 -5.506 12.549 1.00 86.94 84 ALA A O 1
ATOM 580 N N . PHE A 1 85 ? 6.218 -3.805 13.385 1.00 86.00 85 PHE A N 1
ATOM 581 C CA . PHE A 1 85 ? 6.634 -2.772 12.446 1.00 86.00 85 PHE A CA 1
ATOM 582 C C . PHE A 1 85 ? 7.465 -1.696 13.153 1.00 86.00 85 PHE A C 1
ATOM 584 O O . PHE A 1 85 ? 7.214 -1.326 14.297 1.00 86.00 85 PHE A O 1
ATOM 591 N N . SER A 1 86 ? 8.459 -1.152 12.455 1.00 90.25 86 SER A N 1
ATOM 592 C CA . SER A 1 86 ? 9.020 0.152 12.815 1.00 90.25 86 SER A CA 1
ATOM 593 C C . SER A 1 86 ? 8.012 1.269 12.526 1.00 90.25 86 SER A C 1
ATOM 595 O O . SER A 1 86 ? 7.099 1.090 11.722 1.00 90.25 86 SER A O 1
ATOM 597 N N . ALA A 1 87 ? 8.209 2.448 13.121 1.00 86.69 87 ALA A N 1
ATOM 598 C CA . ALA A 1 87 ? 7.331 3.602 12.901 1.00 86.69 87 ALA A CA 1
ATOM 599 C C . ALA A 1 87 ? 7.155 3.936 11.406 1.00 86.69 87 ALA A C 1
ATOM 601 O O . ALA A 1 87 ? 6.034 4.115 10.942 1.00 86.69 87 ALA A O 1
ATOM 602 N N . ASN A 1 88 ? 8.248 3.914 10.636 1.00 87.25 88 ASN A N 1
ATOM 603 C CA . ASN A 1 88 ? 8.215 4.185 9.196 1.00 87.25 88 ASN A CA 1
ATOM 604 C C . ASN A 1 88 ? 7.503 3.076 8.402 1.00 87.25 88 ASN A C 1
ATOM 606 O O . ASN A 1 88 ? 6.843 3.358 7.404 1.00 87.25 88 ASN A O 1
ATOM 610 N N . GLU A 1 89 ? 7.646 1.810 8.816 1.00 89.38 89 GLU A N 1
ATOM 611 C CA . GLU A 1 89 ? 6.950 0.684 8.179 1.00 89.38 89 GLU A CA 1
ATOM 612 C C . GLU A 1 89 ? 5.442 0.758 8.452 1.00 89.38 89 GLU A C 1
ATOM 614 O O . GLU A 1 89 ? 4.649 0.587 7.529 1.00 89.38 89 GLU A O 1
ATOM 619 N N . LEU A 1 90 ? 5.048 1.069 9.690 1.00 90.12 90 LEU A N 1
ATOM 620 C CA . LEU A 1 90 ? 3.647 1.240 10.067 1.00 90.12 90 LEU A CA 1
ATOM 621 C C . LEU A 1 90 ? 3.007 2.410 9.312 1.00 90.12 90 LEU A C 1
ATOM 623 O O . LEU A 1 90 ? 1.924 2.265 8.750 1.00 90.12 90 LEU A O 1
ATOM 627 N N . GLU A 1 91 ? 3.701 3.546 9.230 1.00 90.44 91 GLU A N 1
ATOM 628 C CA . GLU A 1 91 ? 3.243 4.707 8.466 1.00 90.44 91 GLU A CA 1
ATOM 629 C C . GLU A 1 91 ? 3.062 4.377 6.976 1.00 90.44 91 GLU A C 1
ATOM 631 O O . GLU A 1 91 ? 2.064 4.768 6.370 1.00 90.44 91 GLU A O 1
ATOM 636 N N . ALA A 1 92 ? 3.994 3.626 6.381 1.00 89.06 92 ALA A N 1
ATOM 637 C CA . ALA A 1 92 ? 3.888 3.200 4.989 1.00 89.06 92 ALA A CA 1
ATOM 638 C C . ALA A 1 92 ? 2.685 2.271 4.755 1.00 89.06 92 ALA A C 1
ATOM 640 O O . ALA A 1 92 ? 1.982 2.431 3.757 1.00 89.06 92 ALA A O 1
ATOM 641 N N . VAL A 1 93 ? 2.414 1.344 5.682 1.00 90.50 93 VAL A N 1
ATOM 642 C CA . VAL A 1 93 ? 1.229 0.471 5.632 1.00 90.50 93 VAL A CA 1
ATOM 643 C C . VAL A 1 93 ? -0.055 1.293 5.722 1.00 90.50 93 VAL A C 1
ATOM 645 O O . VAL A 1 93 ? -0.949 1.107 4.901 1.00 90.50 93 VAL A O 1
ATOM 648 N N . ILE A 1 94 ? -0.137 2.233 6.666 1.00 91.75 94 ILE A N 1
ATOM 649 C CA . ILE A 1 94 ? -1.315 3.095 6.837 1.00 91.75 94 ILE A CA 1
ATOM 650 C C . ILE A 1 94 ? -1.566 3.918 5.578 1.00 91.75 94 ILE A C 1
ATOM 652 O O . ILE A 1 94 ? -2.688 3.944 5.084 1.00 91.75 94 ILE A O 1
ATOM 656 N N . LYS A 1 95 ? -0.525 4.541 5.018 1.00 90.69 95 LYS A N 1
ATOM 657 C CA . LYS A 1 95 ? -0.636 5.320 3.778 1.00 90.69 95 LYS A CA 1
ATOM 658 C C . LYS A 1 95 ? -1.100 4.475 2.602 1.00 90.69 95 LYS A C 1
ATOM 660 O O . LYS A 1 95 ? -1.912 4.934 1.809 1.00 90.69 95 LYS A O 1
ATOM 665 N N . TYR A 1 96 ? -0.587 3.255 2.489 1.00 89.81 96 TYR A N 1
ATOM 666 C CA . TYR A 1 96 ? -1.005 2.335 1.443 1.00 89.81 96 TYR A CA 1
ATOM 667 C C . TYR A 1 96 ? -2.486 1.957 1.581 1.00 89.81 96 TYR A C 1
ATOM 669 O O . TYR A 1 96 ? -3.231 2.077 0.615 1.00 89.81 96 TYR A O 1
ATOM 677 N N . LEU A 1 97 ? -2.927 1.572 2.784 1.00 90.75 97 LEU A N 1
ATOM 678 C CA . LEU A 1 97 ? -4.321 1.207 3.051 1.00 90.75 97 LEU A CA 1
ATOM 679 C C . LEU A 1 97 ? -5.278 2.396 2.885 1.00 90.75 97 LEU A C 1
ATOM 681 O O . LEU A 1 97 ? -6.362 2.233 2.336 1.00 90.75 97 LEU A O 1
ATOM 685 N N . ALA A 1 98 ? -4.872 3.597 3.301 1.00 89.62 98 ALA A N 1
ATOM 686 C CA . ALA A 1 98 ? -5.660 4.815 3.122 1.00 89.62 98 ALA A CA 1
ATOM 687 C C . ALA A 1 98 ? -5.836 5.200 1.641 1.00 89.62 98 ALA A C 1
ATOM 689 O O . ALA A 1 98 ? -6.820 5.848 1.294 1.00 89.62 98 ALA A O 1
ATOM 690 N N . ALA A 1 99 ? -4.902 4.792 0.775 1.00 86.19 99 ALA A N 1
ATOM 691 C CA . ALA A 1 99 ? -4.926 5.063 -0.661 1.00 86.19 99 ALA A CA 1
ATOM 692 C C . ALA A 1 99 ? -5.693 4.014 -1.492 1.00 86.19 99 ALA A C 1
ATOM 694 O O . ALA A 1 99 ? -5.795 4.172 -2.710 1.00 86.19 99 ALA A O 1
ATOM 695 N N . LEU A 1 100 ? -6.208 2.942 -0.874 1.00 85.25 100 LEU A N 1
ATOM 696 C CA . LEU A 1 100 ? -7.064 1.966 -1.554 1.00 85.25 100 LEU A CA 1
ATOM 697 C C . LEU A 1 100 ? -8.397 2.614 -1.997 1.00 85.25 100 LEU A C 1
ATOM 699 O O . LEU A 1 100 ? -8.806 3.627 -1.412 1.00 85.25 100 LEU A O 1
ATOM 703 N N . PRO A 1 101 ? -9.063 2.081 -3.048 1.00 68.94 101 PRO A N 1
ATOM 704 C CA . PRO A 1 101 ? -10.348 2.600 -3.519 1.00 68.94 101 PRO A CA 1
ATOM 705 C C . PRO A 1 101 ? -11.365 2.750 -2.374 1.00 68.94 101 PRO A C 1
ATOM 707 O O . PRO A 1 101 ? -11.238 2.157 -1.308 1.00 68.94 101 PRO A O 1
ATOM 710 N N . GLY A 1 102 ? -12.267 3.720 -2.521 1.00 60.19 102 GLY A N 1
ATOM 711 C CA . GLY A 1 102 ? -13.077 4.249 -1.420 1.00 60.19 102 GLY A CA 1
ATOM 712 C C . GLY A 1 102 ? -12.402 5.385 -0.629 1.00 60.19 102 GLY A C 1
ATOM 713 O O . GLY A 1 102 ? -13.085 6.275 -0.124 1.00 60.19 102 GLY A O 1
ATOM 714 N N . GLY A 1 103 ? -11.070 5.457 -0.597 1.00 42.66 103 GLY A N 1
ATOM 715 C CA . GLY A 1 103 ? -10.303 6.576 -0.031 1.00 42.66 103 GLY A CA 1
ATOM 716 C C . GLY A 1 103 ? -10.023 7.686 -1.043 1.00 42.66 103 GLY A C 1
ATOM 717 O O . GLY A 1 103 ? -8.869 7.986 -1.344 1.00 42.66 103 GLY A O 1
ATOM 718 N N . ALA A 1 104 ? -11.051 8.312 -1.621 1.00 38.16 104 ALA A N 1
ATOM 719 C CA . ALA A 1 104 ? -10.830 9.424 -2.548 1.00 38.16 104 ALA A CA 1
ATOM 720 C C . ALA A 1 104 ? -10.528 10.739 -1.803 1.00 38.16 104 ALA A C 1
ATOM 722 O O . ALA A 1 104 ? -11.399 11.588 -1.632 1.00 38.16 104 ALA A O 1
ATOM 723 N N . ALA A 1 105 ? -9.261 10.910 -1.423 1.00 32.41 105 ALA A N 1
ATOM 724 C CA . ALA A 1 105 ? -8.509 12.141 -1.657 1.00 32.41 105 ALA A CA 1
ATOM 725 C C . ALA A 1 105 ? -7.004 11.831 -1.650 1.00 32.41 105 ALA A C 1
ATOM 727 O O . ALA A 1 105 ? -6.267 12.215 -0.745 1.00 32.41 105 ALA A O 1
ATOM 728 N N . ALA A 1 106 ? -6.514 11.207 -2.723 1.00 39.41 106 ALA A N 1
ATOM 729 C CA . ALA A 1 106 ? -5.114 11.345 -3.106 1.00 39.41 106 ALA A CA 1
ATOM 730 C C . ALA A 1 106 ? -4.878 12.763 -3.663 1.00 39.41 106 ALA A C 1
ATOM 732 O O . ALA A 1 106 ? -4.593 12.963 -4.839 1.00 39.41 106 ALA A O 1
ATOM 733 N N . THR A 1 107 ? -4.989 13.769 -2.796 1.00 35.19 107 THR A N 1
ATOM 734 C CA . THR A 1 107 ? -4.191 14.986 -2.914 1.00 35.19 107 THR A CA 1
ATOM 735 C C . THR A 1 107 ? -3.114 14.920 -1.849 1.00 35.19 107 THR A C 1
ATOM 737 O O . THR A 1 107 ? -3.321 15.237 -0.683 1.00 35.19 107 THR A O 1
ATOM 740 N N . SER A 1 108 ? -1.935 14.500 -2.269 1.00 35.78 108 SER A N 1
ATOM 741 C CA . SER A 1 108 ? -0.671 14.923 -1.682 1.00 35.78 108 SER A CA 1
ATOM 742 C C . SER A 1 108 ? 0.306 14.899 -2.856 1.00 35.78 108 SER A C 1
ATOM 744 O O . SER A 1 108 ? 0.797 13.850 -3.243 1.00 35.78 108 SER A O 1
ATOM 746 N N . ALA A 1 109 ? 0.540 16.003 -3.568 1.00 36.03 109 ALA A N 1
ATOM 747 C CA . ALA A 1 109 ? 1.026 17.249 -2.984 1.00 36.03 109 ALA A CA 1
ATOM 748 C C . ALA A 1 109 ? 1.897 16.947 -1.761 1.00 36.03 109 ALA A C 1
ATOM 750 O O . ALA A 1 109 ? 1.591 17.323 -0.636 1.00 36.03 109 ALA A O 1
ATOM 751 N N . VAL A 1 110 ? 3.027 16.280 -2.003 1.00 34.22 110 VAL A N 1
ATOM 752 C CA . VAL A 1 110 ? 4.216 16.583 -1.214 1.00 34.22 110 VAL A CA 1
ATOM 753 C C . VAL A 1 110 ? 4.640 18.010 -1.576 1.00 34.22 110 VAL A C 1
ATOM 755 O O . VAL A 1 110 ? 5.563 18.245 -2.347 1.00 34.22 110 VAL A O 1
ATOM 758 N N . SER A 1 111 ? 3.936 19.000 -1.023 1.00 39.81 111 SER A N 1
ATOM 759 C CA . SER A 1 111 ? 4.535 20.309 -0.788 1.00 39.81 111 SER A CA 1
ATOM 760 C C . SER A 1 111 ? 5.507 20.137 0.368 1.00 39.81 111 SER A C 1
ATOM 762 O O . SER A 1 111 ? 5.215 20.447 1.520 1.00 39.81 111 SER A O 1
ATOM 764 N N . GLY A 1 112 ? 6.691 19.621 0.043 1.00 36.91 112 GLY A N 1
ATOM 765 C CA . GLY A 1 112 ? 7.889 19.946 0.793 1.00 36.91 112 GLY A CA 1
ATOM 766 C C . GLY A 1 112 ? 8.202 21.417 0.546 1.00 36.91 112 GLY A C 1
ATOM 767 O O . GLY A 1 112 ? 8.983 21.745 -0.341 1.00 36.91 112 GLY A O 1
ATOM 768 N N . ALA A 1 113 ? 7.574 22.313 1.307 1.00 41.41 113 ALA A N 1
ATOM 769 C CA . ALA A 1 113 ? 8.013 23.697 1.394 1.00 41.41 113 ALA A CA 1
ATOM 770 C C . ALA A 1 113 ? 9.200 23.776 2.362 1.00 41.41 113 ALA A C 1
ATOM 772 O O . ALA A 1 113 ? 9.069 24.082 3.542 1.00 41.41 113 ALA A O 1
ATOM 773 N N . GLY A 1 114 ? 10.371 23.489 1.806 1.00 35.50 114 GLY A N 1
ATOM 774 C CA . GLY A 1 114 ? 11.661 24.025 2.215 1.00 35.50 114 GLY A CA 1
ATOM 775 C C . GLY A 1 114 ? 12.411 24.370 0.932 1.00 35.50 114 GLY A C 1
ATOM 776 O O . GLY A 1 114 ? 13.170 23.554 0.425 1.00 35.50 114 GLY A O 1
ATOM 777 N N . ALA A 1 115 ? 12.088 25.524 0.344 1.00 55.81 115 ALA A N 1
ATOM 778 C CA . ALA A 1 115 ? 12.610 26.007 -0.939 1.00 55.81 115 ALA A CA 1
ATOM 779 C C . ALA A 1 115 ? 14.114 26.413 -0.829 1.00 55.81 115 ALA A C 1
ATOM 781 O O . ALA A 1 115 ? 14.609 26.552 0.290 1.00 55.81 115 ALA A O 1
ATOM 782 N N . PRO A 1 116 ? 14.859 26.635 -1.936 1.00 50.69 116 PRO A N 1
ATOM 783 C CA . PRO A 1 116 ? 14.461 27.596 -2.953 1.00 50.69 116 PRO A CA 1
ATOM 784 C C . PRO A 1 116 ? 14.390 27.032 -4.370 1.00 50.69 116 PRO A C 1
ATOM 786 O O . PRO A 1 116 ? 15.036 26.057 -4.741 1.00 50.69 116 PRO A O 1
ATOM 789 N N . ALA A 1 117 ? 13.589 27.744 -5.156 1.00 50.62 117 ALA A N 1
ATOM 790 C CA . ALA A 1 117 ? 13.666 27.854 -6.598 1.00 50.62 117 ALA A CA 1
ATOM 791 C C . ALA A 1 117 ? 15.040 27.472 -7.185 1.00 50.62 117 ALA A C 1
ATOM 793 O O . ALA A 1 117 ? 16.056 28.126 -6.948 1.00 50.62 117 ALA A O 1
ATOM 794 N N . SER A 1 118 ? 15.040 26.463 -8.046 1.00 40.00 118 SER A N 1
ATOM 795 C CA . SER A 1 118 ? 15.948 26.420 -9.184 1.00 40.00 118 SER A CA 1
ATOM 796 C C . SER A 1 118 ? 15.219 25.780 -10.348 1.00 40.00 118 SER A C 1
ATOM 798 O O . SER A 1 118 ? 14.918 24.594 -10.329 1.00 40.00 118 SER A O 1
ATOM 800 N N . ALA A 1 119 ? 14.872 26.659 -11.288 1.00 38.50 119 ALA A N 1
ATOM 801 C CA . ALA A 1 119 ? 14.571 26.427 -12.692 1.00 38.50 119 ALA A CA 1
ATOM 802 C C . ALA A 1 119 ? 14.054 25.028 -13.062 1.00 38.50 119 ALA A C 1
ATOM 804 O O . ALA A 1 119 ? 14.826 24.094 -13.273 1.00 38.50 119 ALA A O 1
ATOM 805 N N . ALA A 1 120 ? 12.745 24.934 -13.298 1.00 38.53 120 ALA A N 1
ATOM 806 C CA . ALA A 1 120 ? 12.279 24.025 -14.333 1.00 38.53 120 ALA A CA 1
ATOM 807 C C . ALA A 1 120 ? 12.978 24.416 -15.649 1.00 38.53 120 A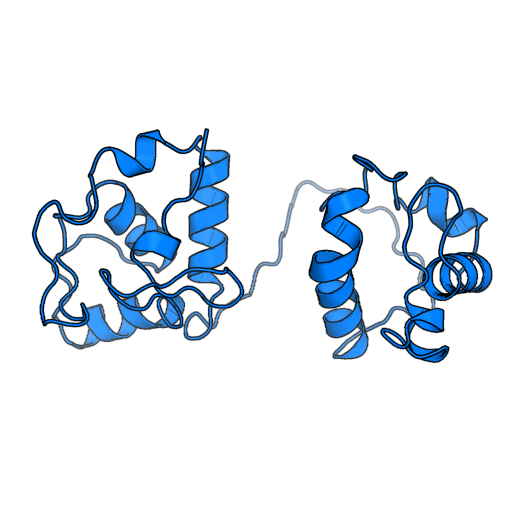LA A C 1
ATOM 809 O O . ALA A 1 120 ? 12.915 25.595 -16.019 1.00 38.53 120 ALA A O 1
ATOM 810 N N . PRO A 1 121 ? 13.626 23.494 -16.382 1.00 43.03 12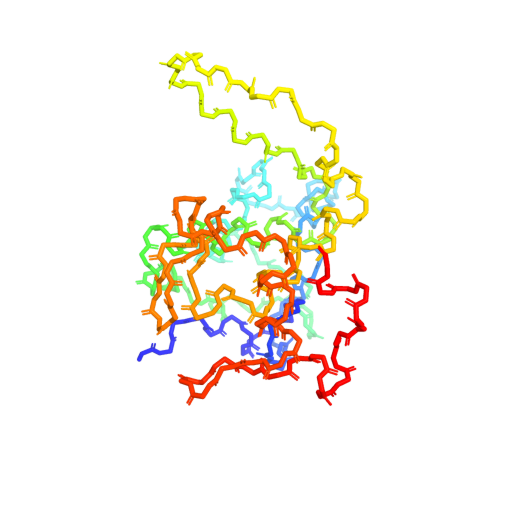1 PRO A N 1
ATOM 811 C CA . PRO A 1 121 ? 13.750 23.706 -17.803 1.00 43.03 121 PRO A CA 1
ATOM 812 C C . PRO A 1 121 ? 12.359 23.463 -18.387 1.00 43.03 121 PRO A C 1
ATOM 814 O O . PRO A 1 121 ? 11.789 22.379 -18.263 1.00 43.03 121 PRO A O 1
ATOM 817 N N . SER A 1 122 ? 11.799 24.503 -18.994 1.00 53.44 122 SER A N 1
ATOM 818 C CA . SER A 1 122 ? 10.751 24.343 -19.990 1.00 53.44 122 SER A CA 1
ATOM 819 C C . SER A 1 122 ? 11.268 23.370 -21.047 1.00 53.44 122 SER A C 1
ATOM 821 O O . SER A 1 122 ? 12.274 23.641 -21.702 1.00 53.44 122 SER A O 1
ATOM 823 N N . GLY A 1 123 ? 10.609 22.225 -21.166 1.00 35.09 123 GLY A N 1
ATOM 824 C CA . GLY A 1 123 ? 10.916 21.203 -22.151 1.00 35.09 123 GLY A CA 1
ATOM 825 C C . GLY A 1 123 ? 9.616 20.572 -22.613 1.00 35.09 123 GLY A C 1
ATOM 826 O O . GLY A 1 123 ? 8.945 19.896 -21.839 1.00 35.09 123 GLY A O 1
ATOM 827 N N . GLU A 1 124 ? 9.267 20.862 -23.860 1.00 39.66 124 GLU A N 1
ATOM 828 C CA . GLU A 1 124 ? 8.277 20.156 -24.669 1.00 39.66 124 GLU A CA 1
ATOM 829 C C . GLU A 1 124 ? 8.386 18.633 -24.437 1.00 39.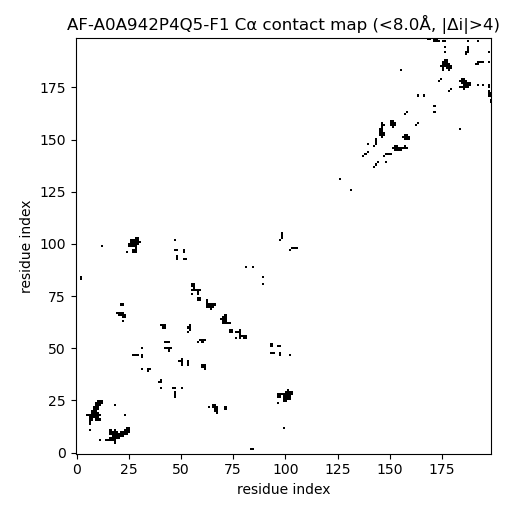66 124 GLU A C 1
ATOM 831 O O . GLU A 1 124 ? 9.471 18.069 -24.590 1.00 39.66 124 GLU A O 1
ATOM 836 N N . GLY A 1 125 ? 7.284 17.981 -24.043 1.00 51.94 125 GLY A N 1
ATOM 837 C CA . GLY A 1 125 ? 7.185 16.513 -23.994 1.00 51.94 125 GLY A CA 1
ATOM 838 C C . GLY A 1 125 ? 7.310 15.821 -22.630 1.00 51.94 125 GLY A C 1
ATOM 839 O O . GLY A 1 125 ? 7.630 14.637 -22.587 1.00 51.94 125 GLY A O 1
ATOM 840 N N . LEU A 1 126 ? 7.057 16.491 -21.501 1.00 52.88 126 LEU A N 1
ATOM 841 C CA . LEU A 1 126 ? 6.821 15.747 -20.258 1.00 52.88 126 LEU A CA 1
ATOM 842 C C . LEU A 1 126 ? 5.467 15.042 -20.353 1.00 52.88 126 LEU A C 1
ATOM 844 O O . LEU A 1 126 ? 4.448 15.695 -20.565 1.00 52.88 126 LEU A O 1
ATOM 848 N N . LEU A 1 127 ? 5.471 13.721 -20.180 1.00 60.22 127 LEU A N 1
ATOM 849 C CA . LEU A 1 127 ? 4.255 12.921 -20.077 1.00 60.22 127 LEU A CA 1
ATOM 850 C C . LEU A 1 127 ? 3.366 13.541 -18.996 1.00 60.22 127 LEU A C 1
ATOM 852 O O . LEU A 1 127 ? 3.796 13.694 -17.851 1.00 60.22 127 LEU A O 1
ATOM 856 N N . MET A 1 128 ? 2.154 13.943 -19.364 1.00 54.72 128 MET A N 1
ATOM 857 C CA . MET A 1 128 ? 1.153 14.505 -18.458 1.00 54.72 128 MET A CA 1
ATOM 858 C C . MET A 1 128 ? -0.174 13.802 -18.736 1.00 54.72 128 MET A C 1
ATOM 860 O O . MET A 1 128 ? -0.534 13.599 -19.892 1.00 54.72 128 MET A O 1
ATOM 864 N N . GLY A 1 129 ? -0.902 13.430 -17.683 1.00 74.06 129 GLY A N 1
ATOM 865 C CA . GLY A 1 129 ? -2.146 12.661 -17.798 1.00 74.06 129 GLY A CA 1
ATOM 866 C C . GLY A 1 129 ? -1.921 11.146 -17.776 1.00 74.06 129 GLY A C 1
ATOM 867 O O . GLY A 1 129 ? -1.015 10.661 -17.100 1.00 74.06 129 GLY A O 1
ATOM 868 N N . GLU A 1 130 ? -2.756 10.405 -18.503 1.00 80.62 130 GLU A N 1
ATOM 869 C CA . GLU A 1 130 ? -2.840 8.935 -18.455 1.00 80.62 130 GLU A CA 1
ATOM 870 C C . GLU A 1 130 ? -1.499 8.238 -18.736 1.00 80.62 130 GLU A C 1
ATOM 872 O O . GLU A 1 130 ? -1.138 7.275 -18.062 1.00 80.62 130 GLU A O 1
ATOM 877 N N . GLU A 1 131 ? -0.698 8.781 -19.655 1.00 79.56 131 GLU A N 1
ATOM 878 C CA . GLU A 1 131 ? 0.613 8.227 -20.006 1.00 79.56 131 GLU A CA 1
ATOM 879 C C . GLU A 1 131 ? 1.622 8.328 -18.848 1.00 79.56 131 GLU A C 1
ATOM 881 O O . GLU A 1 131 ? 2.386 7.398 -18.581 1.00 79.56 131 GLU A O 1
ATOM 886 N N . PHE A 1 132 ? 1.571 9.422 -18.080 1.00 84.25 132 PHE A N 1
ATOM 887 C CA . PHE A 1 132 ? 2.392 9.578 -16.879 1.00 84.25 132 PHE A CA 1
ATOM 888 C C . PHE A 1 132 ? 1.948 8.634 -15.764 1.00 84.25 132 PHE A C 1
ATOM 890 O O . PHE A 1 132 ? 2.785 8.068 -15.058 1.00 84.25 132 PHE A O 1
ATOM 897 N N . GLU A 1 133 ? 0.639 8.453 -15.591 1.00 87.06 133 GLU A N 1
ATOM 898 C CA . GLU A 1 133 ? 0.096 7.540 -14.587 1.00 87.06 133 GLU A CA 1
ATOM 899 C C . GLU A 1 133 ? 0.446 6.087 -14.903 1.00 87.06 133 GLU A C 1
ATOM 901 O O . GLU A 1 133 ? 0.913 5.371 -14.012 1.00 87.06 133 GLU A O 1
ATOM 906 N N . TRP A 1 134 ? 0.320 5.685 -16.170 1.00 89.25 134 TRP A N 1
ATOM 907 C CA . TRP A 1 134 ? 0.743 4.374 -16.650 1.00 89.25 134 TRP A CA 1
ATOM 908 C C . TRP A 1 134 ? 2.247 4.158 -16.450 1.00 89.25 134 TRP A C 1
ATOM 910 O O . TRP A 1 134 ? 2.649 3.147 -15.866 1.00 89.25 134 TRP A O 1
ATOM 920 N N . ALA A 1 135 ? 3.091 5.118 -16.843 1.00 89.44 135 ALA A N 1
ATOM 921 C CA . ALA A 1 135 ? 4.542 5.016 -16.678 1.00 89.44 135 ALA A CA 1
ATOM 922 C C . ALA A 1 135 ? 4.949 4.963 -15.193 1.00 89.44 135 ALA A C 1
ATOM 924 O O . ALA A 1 135 ? 5.813 4.172 -14.798 1.00 89.44 135 ALA A O 1
ATOM 925 N N . ARG A 1 136 ? 4.297 5.764 -14.337 1.00 90.38 136 ARG A N 1
ATOM 926 C CA . ARG A 1 136 ? 4.496 5.749 -12.881 1.00 90.38 136 ARG A CA 1
ATOM 927 C C . ARG A 1 136 ? 4.124 4.390 -12.298 1.00 90.38 136 ARG A C 1
ATOM 929 O O . ARG A 1 136 ? 4.912 3.831 -11.536 1.00 90.38 136 ARG A O 1
ATOM 936 N N . GLN A 1 137 ? 2.945 3.873 -12.630 1.00 90.12 137 GLN A N 1
ATOM 937 C CA . GLN A 1 137 ? 2.465 2.589 -12.126 1.00 90.12 137 GLN A CA 1
ATOM 938 C C . GLN A 1 137 ? 3.385 1.448 -12.575 1.00 90.12 137 GLN A C 1
ATOM 940 O O . GLN A 1 137 ? 3.881 0.687 -11.743 1.00 90.12 137 GLN A O 1
ATOM 945 N N . THR A 1 138 ? 3.721 1.414 -13.864 1.00 93.44 138 THR A N 1
ATOM 946 C CA . THR A 1 138 ? 4.641 0.438 -14.461 1.00 93.44 138 THR A CA 1
ATOM 947 C C . THR A 1 138 ? 6.007 0.456 -13.777 1.00 93.44 138 THR A C 1
ATOM 949 O O . THR A 1 138 ? 6.563 -0.598 -13.458 1.00 93.44 138 THR A O 1
ATOM 952 N N . PHE A 1 139 ? 6.537 1.645 -13.473 1.00 94.62 139 PHE A N 1
ATOM 953 C CA . PHE A 1 139 ? 7.787 1.773 -12.731 1.00 94.62 139 PHE A CA 1
ATOM 954 C C . PHE A 1 139 ? 7.715 1.087 -11.361 1.00 94.62 139 PHE A C 1
ATOM 956 O O . PHE A 1 139 ? 8.640 0.360 -10.997 1.00 94.62 139 PHE A O 1
ATOM 963 N N . PHE A 1 140 ? 6.638 1.287 -10.598 1.00 95.00 140 PHE A N 1
ATOM 964 C CA . PHE A 1 140 ? 6.504 0.670 -9.276 1.00 95.00 140 PHE A CA 1
ATOM 965 C C . PHE A 1 140 ? 6.308 -0.844 -9.344 1.00 95.00 140 PHE A C 1
ATOM 967 O O . PHE A 1 140 ? 6.904 -1.562 -8.544 1.00 95.00 140 PHE A O 1
ATOM 974 N N . GLU A 1 141 ? 5.542 -1.331 -10.316 1.00 94.06 141 GLU A N 1
ATOM 975 C CA . GLU A 1 141 ? 5.259 -2.759 -10.468 1.00 94.06 141 GLU A CA 1
ATOM 976 C C . GLU A 1 141 ? 6.449 -3.561 -11.000 1.00 94.06 141 GLU A C 1
ATOM 978 O O . GLU A 1 141 ? 6.623 -4.723 -10.633 1.00 94.06 141 GLU A O 1
ATOM 983 N N . ARG A 1 142 ? 7.262 -2.971 -11.886 1.00 94.56 142 ARG A N 1
ATOM 984 C CA . ARG A 1 142 ? 8.263 -3.724 -12.664 1.00 94.56 142 ARG A CA 1
ATOM 985 C C . ARG A 1 142 ? 9.701 -3.273 -12.450 1.00 94.56 142 ARG A C 1
ATOM 987 O O . ARG A 1 142 ? 10.610 -4.086 -12.592 1.00 94.56 142 ARG A O 1
ATOM 994 N N . CYS A 1 143 ? 9.930 -2.013 -12.084 1.00 94.56 143 CYS A N 1
ATOM 995 C CA . CYS A 1 143 ? 11.277 -1.430 -12.051 1.00 94.56 143 CYS A CA 1
ATOM 996 C C . CYS A 1 143 ? 11.781 -1.199 -10.621 1.00 94.56 143 CYS A C 1
ATOM 998 O O . CYS A 1 143 ? 12.952 -1.449 -10.315 1.00 94.56 143 CYS A O 1
ATOM 1000 N N . ALA A 1 144 ? 10.905 -0.736 -9.727 1.00 95.06 144 ALA A N 1
ATOM 1001 C CA . ALA A 1 144 ? 11.263 -0.306 -8.378 1.00 95.06 144 ALA A CA 1
ATOM 1002 C C . ALA A 1 144 ? 11.823 -1.441 -7.509 1.00 95.06 144 ALA A C 1
ATOM 1004 O O . ALA A 1 144 ? 12.664 -1.177 -6.651 1.00 95.06 144 ALA A O 1
ATOM 1005 N N . GLY A 1 145 ? 11.430 -2.695 -7.765 1.00 93.44 145 GLY A N 1
ATOM 1006 C CA . GLY A 1 145 ? 11.958 -3.860 -7.049 1.00 93.44 145 GLY A CA 1
ATOM 1007 C C . GLY A 1 145 ? 13.480 -4.013 -7.170 1.00 93.44 145 GLY A C 1
ATOM 1008 O O . GLY A 1 145 ? 14.134 -4.396 -6.204 1.00 93.44 145 GLY A O 1
ATOM 1009 N N . CYS A 1 146 ? 14.065 -3.649 -8.318 1.00 95.88 146 CYS A N 1
ATOM 1010 C CA . CYS A 1 146 ? 15.513 -3.732 -8.538 1.00 95.88 146 CYS A CA 1
ATOM 1011 C C . CYS A 1 146 ? 16.210 -2.369 -8.478 1.00 95.88 146 CYS A C 1
ATOM 1013 O O . CYS A 1 146 ? 17.329 -2.279 -7.973 1.00 95.88 146 CYS A O 1
ATOM 1015 N N . HIS A 1 147 ? 15.576 -1.311 -8.982 1.00 96.31 147 HIS A N 1
ATOM 1016 C CA . HIS A 1 147 ? 16.173 0.027 -9.084 1.00 96.31 147 HIS A CA 1
ATOM 1017 C C . HIS A 1 147 ? 15.849 0.940 -7.888 1.00 96.31 147 HIS A C 1
ATOM 1019 O O . HIS A 1 147 ? 16.349 2.065 -7.806 1.00 96.31 147 HIS A O 1
ATOM 1025 N N . GLY A 1 148 ? 15.034 0.455 -6.947 1.00 92.44 148 GLY A N 1
ATOM 1026 C CA . GLY A 1 148 ? 14.588 1.181 -5.763 1.00 92.44 148 GLY A CA 1
ATOM 1027 C C . GLY A 1 148 ? 13.451 2.162 -6.058 1.00 92.44 148 GLY A C 1
ATOM 1028 O O . GLY A 1 148 ? 13.391 2.781 -7.119 1.00 92.44 148 GLY A O 1
ATOM 1029 N N . THR A 1 149 ? 12.567 2.367 -5.080 1.00 92.81 149 THR A N 1
ATOM 1030 C CA . THR A 1 149 ? 11.422 3.297 -5.178 1.00 92.81 149 THR A CA 1
ATOM 1031 C C . THR A 1 149 ? 11.852 4.741 -5.433 1.00 92.81 149 THR A C 1
ATOM 1033 O O . THR A 1 149 ? 11.202 5.465 -6.180 1.00 92.81 149 THR A O 1
ATOM 1036 N N . LEU A 1 150 ? 12.998 5.138 -4.874 1.00 91.75 150 LEU A N 1
ATOM 1037 C CA . LEU A 1 150 ? 13.620 6.446 -5.093 1.00 91.75 150 LEU A CA 1
ATOM 1038 C C . LEU A 1 150 ? 14.585 6.472 -6.287 1.00 91.75 150 LEU A C 1
ATOM 1040 O O . LEU A 1 150 ? 15.322 7.443 -6.440 1.00 91.75 150 LEU A O 1
ATOM 1044 N N . ARG A 1 151 ? 14.642 5.403 -7.096 1.00 94.19 151 ARG A N 1
ATOM 1045 C CA . ARG A 1 151 ? 15.548 5.257 -8.253 1.00 94.19 151 ARG A CA 1
ATOM 1046 C C . ARG A 1 151 ? 17.036 5.334 -7.914 1.00 94.19 151 ARG A C 1
ATOM 1048 O O . ARG A 1 151 ? 17.857 5.477 -8.812 1.00 94.19 151 ARG A O 1
ATOM 1055 N N . LYS A 1 152 ? 17.415 5.231 -6.640 1.00 94.12 152 LYS A N 1
ATOM 1056 C CA . LYS A 1 152 ? 18.821 5.294 -6.202 1.00 94.12 152 LYS A CA 1
ATOM 1057 C C . LYS A 1 152 ? 19.588 3.984 -6.429 1.00 94.12 152 LYS A C 1
ATOM 1059 O O . LYS A 1 152 ? 20.781 3.931 -6.156 1.00 94.12 152 LYS A O 1
ATOM 1064 N N . GLY A 1 153 ? 18.925 2.959 -6.961 1.00 87.25 153 GLY A N 1
ATOM 1065 C CA . GLY A 1 153 ? 19.475 1.622 -7.132 1.00 87.25 153 GLY A CA 1
ATOM 1066 C C . GLY A 1 153 ? 19.272 0.753 -5.891 1.00 87.25 153 GLY A C 1
ATOM 1067 O O . GLY A 1 153 ? 19.043 1.248 -4.786 1.00 87.25 153 GLY A O 1
ATOM 1068 N N . ALA A 1 154 ? 19.332 -0.558 -6.104 1.00 87.81 154 ALA A N 1
ATOM 1069 C CA . ALA A 1 154 ? 19.388 -1.576 -5.059 1.00 87.81 154 ALA A CA 1
ATOM 1070 C C . ALA A 1 154 ? 20.156 -2.786 -5.610 1.00 87.81 154 ALA A C 1
ATOM 1072 O O . ALA A 1 154 ? 21.375 -2.859 -5.485 1.00 87.81 154 ALA A O 1
ATOM 1073 N N . THR A 1 155 ? 19.460 -3.687 -6.303 1.00 91.81 155 THR A N 1
ATOM 1074 C CA . THR A 1 155 ? 20.077 -4.776 -7.079 1.00 91.81 155 THR A CA 1
ATOM 1075 C C . THR A 1 155 ? 20.495 -4.298 -8.472 1.00 91.81 155 THR A C 1
ATOM 1077 O O . THR A 1 155 ? 21.532 -4.708 -8.988 1.00 91.81 155 THR A O 1
ATOM 1080 N N . GLY A 1 156 ? 19.693 -3.417 -9.077 1.00 91.31 156 GLY A N 1
ATOM 1081 C CA . GLY A 1 156 ? 19.991 -2.730 -10.332 1.00 91.31 156 GLY A CA 1
ATOM 1082 C C . GLY A 1 156 ? 20.630 -1.351 -10.110 1.00 91.31 156 GLY A C 1
ATOM 1083 O O . GLY A 1 156 ? 20.590 -0.824 -8.994 1.00 91.31 156 GLY A O 1
ATOM 1084 N N . PRO A 1 157 ? 21.209 -0.743 -11.166 1.00 93.81 157 PRO A N 1
ATOM 1085 C CA . PRO A 1 157 ? 21.808 0.590 -11.094 1.00 93.81 157 PRO A CA 1
ATOM 1086 C C . PRO A 1 157 ? 20.774 1.673 -10.760 1.00 93.81 157 PRO A C 1
ATOM 1088 O O . PRO A 1 157 ? 19.576 1.489 -10.968 1.00 93.81 157 PRO A O 1
ATOM 1091 N N . GLY A 1 158 ? 21.234 2.832 -10.292 1.00 94.94 158 GLY A N 1
ATOM 1092 C CA . GLY A 1 158 ? 20.364 3.997 -10.147 1.00 94.94 158 GLY A CA 1
ATOM 1093 C C . GLY A 1 158 ? 19.768 4.441 -11.489 1.00 94.94 158 GLY A C 1
ATOM 1094 O O . GLY A 1 158 ? 20.413 4.349 -12.533 1.00 94.94 158 GLY A O 1
ATOM 1095 N N . LEU A 1 159 ? 18.532 4.931 -11.444 1.00 95.75 159 LEU A N 1
ATOM 1096 C CA . LEU A 1 159 ? 17.805 5.538 -12.563 1.00 95.75 159 LEU A CA 1
ATOM 1097 C C . LEU A 1 159 ? 17.601 7.043 -12.330 1.00 95.75 159 LEU A C 1
ATOM 1099 O O . LEU A 1 159 ? 16.583 7.620 -12.717 1.00 95.75 159 LEU A O 1
ATOM 1103 N N . THR A 1 160 ? 18.544 7.672 -11.631 1.00 93.19 160 THR A N 1
ATOM 1104 C CA . THR A 1 160 ? 18.563 9.115 -11.402 1.00 93.19 160 THR A CA 1
ATOM 1105 C C . THR A 1 160 ? 18.932 9.861 -12.692 1.00 93.19 160 THR A C 1
ATOM 1107 O O . THR A 1 160 ? 19.600 9.288 -13.558 1.00 93.19 160 THR A O 1
ATOM 1110 N N . PRO A 1 161 ? 18.494 11.124 -12.862 1.00 90.44 161 PRO A N 1
ATOM 1111 C CA . PRO A 1 161 ? 18.688 11.866 -14.111 1.00 90.44 161 PRO A CA 1
ATOM 1112 C C . PRO A 1 161 ? 20.144 11.952 -14.581 1.00 90.44 161 PRO A C 1
ATOM 1114 O O . PRO A 1 161 ? 20.405 11.853 -15.773 1.00 90.44 161 PRO A O 1
ATOM 1117 N N . ASP A 1 162 ? 21.099 12.067 -13.662 1.00 92.12 162 ASP A N 1
ATOM 1118 C CA . ASP A 1 162 ? 22.537 12.087 -13.951 1.00 92.12 162 ASP A CA 1
ATOM 1119 C C . ASP A 1 162 ? 23.043 10.801 -14.633 1.00 92.12 162 ASP A C 1
ATOM 1121 O O . ASP A 1 162 ? 24.015 10.846 -15.385 1.00 92.12 162 ASP A O 1
ATOM 1125 N N . LEU A 1 163 ? 22.358 9.670 -14.436 1.00 91.44 163 LEU A N 1
ATOM 1126 C CA . LEU A 1 163 ? 22.697 8.378 -15.040 1.00 91.44 163 LEU A CA 1
ATOM 1127 C C . LEU A 1 163 ? 21.883 8.072 -16.302 1.00 91.44 163 LEU A C 1
ATOM 1129 O O . LEU A 1 163 ? 22.367 7.365 -17.192 1.00 91.44 163 LEU A O 1
ATOM 1133 N N . THR A 1 164 ? 20.642 8.558 -16.374 1.00 92.88 164 THR A N 1
ATOM 1134 C CA . THR A 1 164 ? 19.699 8.236 -17.456 1.00 92.88 164 THR A CA 1
ATOM 1135 C C . THR A 1 164 ? 19.733 9.252 -18.592 1.00 92.88 164 THR A C 1
ATOM 1137 O O . THR A 1 164 ? 19.724 8.842 -19.751 1.00 92.88 164 THR A O 1
ATOM 1140 N N . GLN A 1 165 ? 19.872 10.550 -18.303 1.00 91.62 165 GLN A N 1
ATOM 1141 C CA . GLN A 1 165 ? 19.945 11.600 -19.329 1.00 91.62 165 GLN A CA 1
ATOM 1142 C C . GLN A 1 165 ? 21.077 11.366 -20.347 1.00 91.62 165 GLN A C 1
ATOM 1144 O O . GLN A 1 165 ? 20.801 11.442 -21.543 1.00 91.62 165 GLN A O 1
ATOM 1149 N N . PRO A 1 166 ? 22.309 10.971 -19.950 1.00 93.12 166 PRO A N 1
ATOM 1150 C CA . PRO A 1 166 ? 23.379 10.704 -20.916 1.00 93.12 166 PRO A CA 1
ATOM 1151 C C . PRO A 1 166 ? 23.116 9.507 -21.842 1.00 93.12 166 PRO A C 1
ATOM 1153 O O . PRO A 1 166 ? 23.774 9.376 -22.870 1.00 93.12 166 PRO A O 1
ATOM 1156 N N . LYS A 1 167 ? 22.192 8.607 -21.478 1.00 91.12 167 LYS A N 1
ATOM 1157 C CA . LYS A 1 167 ? 21.806 7.454 -22.309 1.00 91.12 167 LYS A CA 1
ATOM 1158 C C . LYS A 1 167 ? 20.777 7.832 -23.373 1.00 91.12 167 LYS A C 1
ATOM 1160 O O . LYS A 1 167 ? 20.716 7.168 -24.404 1.00 91.12 167 LYS A O 1
ATOM 1165 N N . GLY A 1 168 ? 19.999 8.886 -23.116 1.00 91.12 168 GLY A N 1
ATOM 1166 C CA . GLY A 1 168 ? 18.888 9.324 -23.954 1.00 91.12 168 GLY A CA 1
ATOM 1167 C C . GLY A 1 168 ? 17.719 8.333 -23.981 1.00 91.12 168 GLY A C 1
ATOM 1168 O O . GLY A 1 168 ? 17.863 7.157 -23.645 1.00 91.12 168 GLY A O 1
ATOM 1169 N N . THR A 1 169 ? 16.554 8.810 -24.416 1.00 87.94 169 THR A N 1
ATOM 1170 C CA . THR A 1 169 ? 15.313 8.019 -24.475 1.00 87.94 169 THR A CA 1
ATOM 1171 C C . THR A 1 169 ? 15.469 6.755 -25.317 1.00 87.94 169 THR A C 1
ATOM 1173 O O . THR A 1 169 ? 15.202 5.665 -24.829 1.00 87.94 169 THR A O 1
ATOM 1176 N N . VAL A 1 170 ? 16.039 6.861 -26.523 1.00 92.00 170 VAL A N 1
ATOM 1177 C CA . VAL A 1 170 ? 16.261 5.709 -27.422 1.00 92.00 170 VAL A CA 1
ATOM 1178 C C . VAL A 1 170 ? 17.142 4.634 -26.777 1.00 92.00 170 VAL A C 1
ATOM 1180 O O . VAL A 1 170 ? 16.870 3.439 -26.892 1.00 92.00 170 VAL A O 1
ATOM 1183 N N . GLY A 1 171 ? 18.200 5.045 -26.072 1.00 91.69 171 GLY A N 1
ATOM 1184 C CA . GLY A 1 171 ? 19.092 4.112 -25.388 1.00 91.69 171 GLY A CA 1
ATOM 1185 C C . GLY A 1 171 ? 18.406 3.408 -24.218 1.00 91.69 171 GLY A C 1
ATOM 1186 O O . GLY A 1 171 ? 18.600 2.210 -24.021 1.00 91.69 171 GLY A O 1
ATOM 1187 N N . LEU A 1 172 ? 17.586 4.134 -23.455 1.00 94.38 172 LEU A N 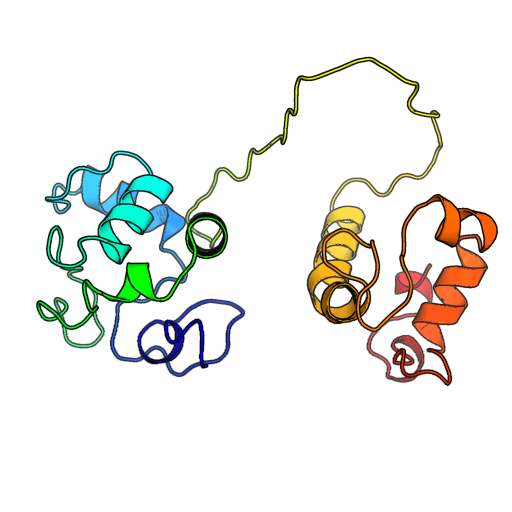1
ATOM 1188 C CA . LEU A 1 172 ? 16.808 3.576 -22.347 1.00 94.38 172 LEU A CA 1
ATOM 1189 C C . LEU A 1 172 ? 15.712 2.627 -22.850 1.00 94.38 172 LEU A C 1
ATOM 1191 O O . LEU A 1 172 ? 15.609 1.518 -22.328 1.00 94.38 172 LEU A O 1
ATOM 1195 N N . ALA A 1 173 ? 14.982 3.007 -23.899 1.00 93.06 173 ALA A N 1
ATOM 1196 C CA . ALA A 1 173 ? 13.963 2.185 -24.545 1.00 93.06 173 ALA A CA 1
ATOM 1197 C C . ALA A 1 173 ? 14.541 0.858 -25.039 1.00 93.06 173 ALA A C 1
ATOM 1199 O O . ALA A 1 173 ? 14.039 -0.215 -24.710 1.00 93.06 173 ALA A O 1
ATOM 1200 N N . ALA A 1 174 ? 15.688 0.908 -25.724 1.00 94.00 174 ALA A N 1
ATOM 1201 C CA . ALA A 1 174 ? 16.378 -0.291 -26.180 1.00 94.00 174 ALA A CA 1
ATOM 1202 C C . ALA A 1 174 ? 16.777 -1.217 -25.017 1.00 94.00 174 ALA A C 1
ATOM 1204 O O . ALA A 1 174 ? 16.675 -2.437 -25.153 1.00 94.00 174 ALA A O 1
ATOM 1205 N N . ILE A 1 175 ? 17.206 -0.660 -23.880 1.00 95.12 175 ILE A N 1
ATOM 1206 C CA . ILE A 1 175 ? 17.540 -1.431 -22.673 1.00 95.12 175 ILE A CA 1
ATOM 1207 C C . ILE A 1 175 ? 16.284 -2.068 -22.059 1.00 95.12 175 ILE A C 1
ATOM 1209 O O . ILE A 1 175 ? 16.334 -3.229 -21.660 1.00 95.12 175 ILE A O 1
ATOM 1213 N N . ILE A 1 176 ? 15.161 -1.350 -21.997 1.00 95.81 176 ILE A N 1
ATOM 1214 C CA . ILE A 1 176 ? 13.894 -1.872 -21.457 1.00 95.81 176 ILE A CA 1
ATOM 1215 C C . ILE A 1 176 ? 13.331 -2.973 -22.362 1.00 95.81 176 ILE A C 1
ATOM 1217 O O . ILE A 1 176 ? 12.911 -4.022 -21.874 1.00 95.81 176 ILE A O 1
ATOM 1221 N N . PHE A 1 177 ? 13.378 -2.771 -23.678 1.00 95.69 177 PHE A N 1
ATOM 1222 C CA . PHE A 1 177 ? 12.847 -3.712 -24.657 1.00 95.69 177 PHE A CA 1
ATOM 1223 C C . PHE A 1 177 ? 13.676 -5.002 -24.737 1.00 95.69 177 PHE A C 1
ATOM 1225 O O . PHE A 1 177 ? 13.123 -6.103 -24.774 1.00 95.69 177 PHE A O 1
ATOM 1232 N N . ASN A 1 178 ? 15.010 -4.876 -24.750 1.00 94.62 178 ASN A N 1
ATOM 1233 C CA . ASN A 1 178 ? 15.932 -5.997 -24.965 1.00 94.62 178 ASN A CA 1
ATOM 1234 C C . ASN A 1 178 ? 16.511 -6.600 -23.682 1.00 94.62 178 ASN A C 1
ATOM 1236 O O . ASN A 1 178 ? 17.189 -7.626 -23.769 1.00 94.62 178 ASN A O 1
ATOM 1240 N N . GLY A 1 179 ? 16.289 -5.970 -22.529 1.00 94.94 179 GLY A N 1
ATOM 1241 C CA . GLY A 1 179 ? 16.877 -6.375 -21.260 1.00 94.94 179 GLY A CA 1
ATOM 1242 C C . GLY A 1 179 ? 18.396 -6.192 -21.220 1.00 94.94 179 GLY A C 1
ATOM 1243 O O . GLY A 1 179 ? 19.020 -5.579 -22.090 1.00 94.94 179 GLY A O 1
ATOM 1244 N N . THR A 1 180 ? 19.024 -6.740 -20.179 1.00 94.06 180 THR A N 1
ATOM 1245 C CA . THR A 1 180 ? 20.488 -6.760 -20.050 1.00 9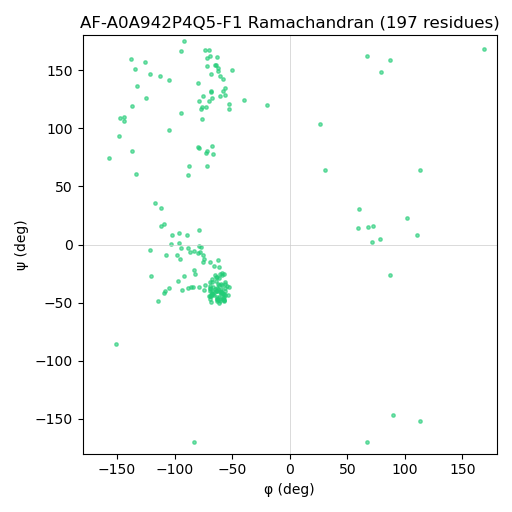4.06 180 THR A CA 1
ATOM 1246 C C . THR A 1 180 ? 20.986 -8.132 -19.622 1.00 94.06 180 THR A C 1
ATOM 1248 O O . THR A 1 180 ? 20.337 -8.844 -18.858 1.00 94.06 180 THR A O 1
ATOM 1251 N N . THR A 1 181 ? 22.212 -8.471 -20.022 1.00 89.75 181 THR A N 1
ATOM 1252 C CA . THR A 1 181 ? 22.883 -9.725 -19.630 1.00 89.75 181 THR A CA 1
ATOM 1253 C C . THR A 1 181 ? 23.122 -9.852 -18.124 1.00 89.75 181 THR A C 1
ATOM 1255 O O . THR A 1 181 ? 23.447 -10.932 -17.640 1.00 89.75 181 THR A O 1
ATOM 1258 N N . ARG A 1 182 ? 22.964 -8.758 -17.369 1.00 87.50 182 ARG A N 1
ATOM 1259 C CA . ARG A 1 182 ? 23.185 -8.696 -15.921 1.00 87.50 182 ARG A CA 1
ATOM 1260 C C . ARG A 1 182 ? 21.906 -8.877 -15.096 1.00 87.50 182 ARG A C 1
ATOM 1262 O O . ARG A 1 182 ? 21.950 -8.656 -13.890 1.00 87.50 182 ARG A O 1
ATOM 1269 N N . GLY A 1 183 ? 20.798 -9.272 -15.731 1.00 87.50 183 GLY A N 1
ATOM 1270 C CA . GLY A 1 183 ? 19.565 -9.678 -15.047 1.00 87.50 183 GLY A CA 1
ATOM 1271 C C . GLY A 1 183 ? 18.374 -8.731 -15.191 1.00 87.50 183 GLY A C 1
ATOM 1272 O O . GLY A 1 183 ? 17.370 -8.948 -14.522 1.00 87.50 183 GLY A O 1
ATOM 1273 N N . MET A 1 184 ? 18.446 -7.702 -16.046 1.00 95.25 184 MET A N 1
ATOM 1274 C CA . MET A 1 184 ? 17.250 -6.922 -16.397 1.00 95.25 184 MET A CA 1
ATOM 1275 C C . MET A 1 184 ? 16.429 -7.700 -17.438 1.00 95.25 184 MET A C 1
ATOM 1277 O O . MET A 1 184 ? 17.000 -8.015 -18.486 1.00 95.25 184 MET A O 1
ATOM 1281 N N . PRO A 1 185 ? 15.139 -8.002 -17.188 1.00 94.44 185 PRO A N 1
ATOM 1282 C CA . PRO A 1 185 ? 14.306 -8.735 -18.140 1.00 94.44 185 PRO A CA 1
ATOM 1283 C C . PRO A 1 185 ? 14.117 -7.983 -19.462 1.00 94.44 185 PRO A C 1
ATOM 1285 O O . PRO A 1 185 ? 14.091 -6.753 -19.490 1.00 94.44 185 PRO A O 1
ATOM 1288 N N . ASP A 1 186 ? 13.962 -8.729 -20.551 1.00 93.81 186 ASP A N 1
ATOM 1289 C CA . ASP A 1 186 ? 13.691 -8.234 -21.901 1.00 93.81 186 ASP A CA 1
ATOM 1290 C C . ASP A 1 186 ? 12.187 -8.069 -22.146 1.00 93.81 186 ASP A C 1
ATOM 1292 O O . ASP A 1 186 ? 11.567 -8.793 -22.923 1.00 93.81 186 ASP A O 1
ATOM 1296 N N . TRP A 1 187 ? 11.587 -7.103 -21.445 1.00 94.19 187 TRP A N 1
ATOM 1297 C CA . TRP A 1 187 ? 10.136 -6.897 -21.381 1.00 94.19 187 TRP A CA 1
ATOM 1298 C C . TRP A 1 187 ? 9.459 -6.789 -22.751 1.00 94.19 187 TRP A C 1
ATOM 1300 O O . TRP A 1 187 ? 8.358 -7.305 -22.935 1.00 94.19 187 TRP A O 1
ATOM 1310 N N . GLY A 1 188 ? 10.126 -6.170 -23.723 1.00 91.81 188 GLY A N 1
ATOM 1311 C CA . GLY A 1 188 ? 9.619 -6.067 -25.089 1.00 91.81 188 GLY A CA 1
ATOM 1312 C C . GLY A 1 188 ? 9.609 -7.405 -25.824 1.00 91.81 188 GLY A C 1
ATOM 1313 O O . GLY A 1 188 ? 8.602 -7.818 -26.395 1.00 91.81 188 GLY A O 1
ATOM 1314 N N . LYS A 1 189 ? 10.715 -8.149 -25.749 1.00 90.88 189 LYS A N 1
ATOM 1315 C CA . LYS A 1 189 ? 10.840 -9.477 -26.375 1.00 90.88 189 LYS A CA 1
ATOM 1316 C C . LYS A 1 189 ? 9.943 -10.533 -25.740 1.00 90.88 189 LYS A C 1
ATOM 1318 O O . LYS A 1 189 ? 9.495 -11.443 -26.433 1.00 90.88 189 LYS A O 1
ATOM 1323 N N . GLN A 1 190 ? 9.658 -10.397 -24.448 1.00 91.00 190 GLN A N 1
ATOM 1324 C CA . GLN A 1 190 ? 8.701 -11.244 -23.738 1.00 91.00 190 GLN A CA 1
ATOM 1325 C C . GLN A 1 190 ? 7.237 -10.870 -24.032 1.00 91.00 190 GLN A C 1
ATOM 1327 O O . GLN A 1 190 ? 6.333 -11.534 -23.530 1.00 91.00 190 GLN A O 1
ATOM 1332 N N . GLY A 1 191 ? 6.988 -9.825 -24.832 1.00 91.00 191 GLY A N 1
ATOM 1333 C CA . GLY A 1 191 ? 5.643 -9.361 -25.181 1.00 91.00 191 GLY A CA 1
ATOM 1334 C C . GLY A 1 191 ? 4.916 -8.658 -24.035 1.00 91.00 191 GLY A C 1
ATOM 1335 O O . GLY A 1 191 ? 3.700 -8.504 -24.083 1.00 91.00 191 GLY A O 1
ATOM 1336 N N . VAL A 1 192 ? 5.646 -8.254 -22.993 1.00 92.00 192 VAL A N 1
ATOM 1337 C CA . VAL A 1 192 ? 5.091 -7.544 -21.837 1.00 92.00 192 VAL A CA 1
ATOM 1338 C C . VAL A 1 192 ? 4.865 -6.070 -22.160 1.00 92.00 192 VAL A C 1
ATOM 1340 O O . VAL A 1 192 ? 3.876 -5.504 -21.702 1.00 92.00 192 VAL A O 1
ATOM 1343 N N . PHE A 1 193 ? 5.758 -5.474 -22.952 1.00 94.50 193 PHE A N 1
ATOM 1344 C CA . PHE A 1 193 ? 5.600 -4.130 -23.502 1.00 94.50 193 PHE A CA 1
ATOM 1345 C C . PHE A 1 193 ? 5.652 -4.165 -25.029 1.00 94.50 193 PHE A C 1
ATOM 1347 O O . PHE A 1 193 ? 6.389 -4.961 -25.616 1.00 94.50 193 PHE A O 1
ATOM 1354 N N . THR A 1 194 ? 4.894 -3.283 -25.678 1.00 93.31 194 THR A N 1
ATOM 1355 C CA . THR A 1 194 ? 5.105 -2.958 -27.093 1.00 93.31 194 THR A CA 1
ATOM 1356 C C . THR A 1 194 ? 6.362 -2.101 -27.258 1.00 93.31 194 THR A C 1
ATOM 1358 O O . THR A 1 194 ? 6.900 -1.576 -26.285 1.00 93.31 194 THR A O 1
ATOM 1361 N N . GLN A 1 195 ? 6.839 -1.944 -28.496 1.00 87.75 195 GLN A N 1
ATOM 1362 C CA . GLN A 1 195 ? 7.966 -1.052 -28.790 1.00 87.75 195 GLN A CA 1
ATOM 1363 C C . GLN A 1 195 ? 7.664 0.384 -28.328 1.00 87.75 195 GLN A C 1
ATOM 1365 O O . GLN A 1 195 ? 8.459 0.966 -27.597 1.00 87.75 195 GLN A O 1
ATOM 1370 N N . GLU A 1 196 ? 6.478 0.892 -28.662 1.00 89.38 196 GLU A N 1
ATOM 1371 C CA . GLU A 1 196 ? 6.015 2.234 -28.280 1.00 89.38 196 GLU A CA 1
ATOM 1372 C C . GLU A 1 196 ? 5.920 2.409 -26.759 1.00 89.38 196 GLU A C 1
ATOM 1374 O O . GLU A 1 196 ? 6.253 3.463 -26.245 1.00 89.38 196 GLU A O 1
ATOM 1379 N N . GLN A 1 197 ? 5.547 1.368 -26.007 1.00 87.81 197 GLN A N 1
ATOM 1380 C CA . GLN A 1 197 ? 5.491 1.424 -24.539 1.00 87.81 197 GLN A CA 1
ATOM 1381 C C . GLN A 1 197 ? 6.869 1.512 -23.865 1.00 87.81 197 GLN A C 1
ATOM 1383 O O . GLN A 1 197 ? 6.951 1.770 -22.664 1.00 87.81 197 GLN A O 1
ATOM 1388 N N . THR A 1 198 ? 7.950 1.234 -24.595 1.00 89.00 198 THR A N 1
ATOM 1389 C CA . THR A 1 198 ? 9.314 1.363 -24.062 1.00 89.00 198 THR A CA 1
ATOM 1390 C C . THR A 1 198 ? 9.974 2.695 -24.394 1.00 89.00 198 THR A C 1
ATOM 1392 O O . THR A 1 198 ? 11.021 2.983 -23.814 1.00 89.00 198 THR A O 1
ATOM 1395 N N . GLU A 1 199 ? 9.387 3.470 -25.306 1.00 84.69 199 GLU A N 1
ATOM 1396 C CA . GLU A 1 199 ? 9.874 4.775 -25.772 1.00 84.69 199 GLU A CA 1
ATOM 1397 C C . GLU A 1 199 ? 9.389 5.914 -24.868 1.00 84.69 199 GLU A C 1
ATOM 1399 O O . GLU A 1 199 ? 10.207 6.839 -24.648 1.00 84.69 199 GLU A O 1
#